Protein AF-Q2TZJ6-F1 (afdb_monomer)

Radius of gyration: 20.67 Å; Cα contacts (8 Å, |Δi|>4): 337; chains: 1; bounding box: 51×58×49 Å

pLDDT: mean 85.8, std 12.5, range [39.91, 97.38]

Foldseek 3Di:
DDDDPVVVVVVVVVLVVLVVVLVVQCVDLVSLLDLVSLVSLVVVLVVCVQVVDDPVVNLVSLVVSQLSLVSNFLQSQQDDNSVVCCLLCLVLNLLSLLQLLDDPCQDPRNLPNNPPNDDDDALLSQLSNLSNLNSPLCVVVVVHDPPSPDPRVSDDDDPDPDPSQVSLVVSLVSLVVSVVPDDCVRQPFWDFDDDPDPDLQDFAWDQDPVPGIDGGTATHDPDDSNLLSLLSSLLSNLSRPHPPPLVSVQVSLSNLLSHVVVCCVPPVPSCLSSNLSSLVSSCVSDDCPHSNVVSSVSNQVVCCVPVVDGSYD

Mean predicted aligned error: 7.34 Å

Organism: Aspergillus oryzae (strain ATCC 42149 / RIB 40) (NCBI:txid510516)

Secondary structure (DSSP, 8-state):
-PPPHHHHHHHHHHHHHHHHHHHHHHTSTTGGGSHHHHHHHHHHHHHHHHHT--HHHHHHHHHHHHHHHHHHTGGGGSSHHHHHHHHHHHHHHHHHHHHHT--GGGSHHHHHGGGSS--PPPHHHHHHHHHTTHHHHHHHTT-SPTT-----TT---------HHHHHHHHHHHHHHHHHHS-TTTSPPPEEE---S--SPPPP-EEETTTEEE-PPEEE-SSHHHHHHHHHHHHHHHHS-----HHHHHHHHHHHHHHHHHHHHH-TTTTHHHHHHHHHHHHHHS-TTSTTTHHHHHHHHHHHHHHS--S--

Solvent-accessible surface area (backbone atoms only — not comparable to full-atom values): 17900 Å² total; per-residue (Å²): 134,86,78,57,68,68,61,54,51,55,48,51,53,51,51,55,50,50,52,54,54,44,54,58,30,60,76,32,85,69,52,44,59,36,51,69,47,51,50,51,54,53,50,53,47,51,49,41,66,72,70,68,53,60,73,67,53,49,54,51,43,54,50,52,52,50,54,49,51,60,75,36,42,43,77,59,20,21,50,70,67,38,20,51,54,49,63,73,44,44,62,56,52,43,57,51,18,40,53,52,22,46,61,61,60,50,39,66,58,55,66,44,45,30,55,73,74,44,81,84,83,56,75,51,58,59,53,46,51,58,51,27,51,47,6,54,48,30,43,78,70,64,70,37,57,92,80,60,88,62,96,58,95,68,74,81,75,82,92,70,90,66,56,60,67,60,53,41,50,52,49,52,50,51,53,53,51,52,63,69,69,49,53,64,89,75,56,59,80,67,45,77,41,82,82,83,73,92,62,91,69,70,74,59,38,42,76,39,95,89,75,42,76,44,71,71,60,33,39,42,59,98,45,66,68,49,41,52,39,52,48,47,52,42,36,51,58,62,68,46,90,57,92,64,60,66,66,57,53,52,50,39,38,50,50,50,58,30,30,44,64,48,44,55,73,74,41,55,70,88,43,38,64,57,52,32,53,39,49,55,54,32,57,73,72,35,53,72,88,37,70,51,29,44,34,63,55,48,44,27,51,46,35,32,73,77,67,74,40,70,56,60,135

Structure (mmCIF, N/CA/C/O backbone):
data_AF-Q2TZJ6-F1
#
_entry.id   AF-Q2TZJ6-F1
#
loop_
_atom_site.group_PDB
_atom_site.id
_atom_site.type_symbol
_atom_site.label_atom_id
_atom_site.label_alt_id
_atom_site.label_comp_id
_atom_site.label_asym_id
_atom_site.label_entity_id
_atom_site.label_seq_id
_atom_site.pdbx_PDB_ins_code
_atom_site.Cartn_x
_atom_site.Cartn_y
_atom_site.Cartn_z
_atom_site.occupancy
_atom_site.B_iso_or_equiv
_atom_site.auth_seq_id
_atom_site.auth_comp_id
_atom_site.auth_asym_id
_atom_site.auth_atom_id
_atom_site.pdbx_PDB_model_num
ATOM 1 N N . MET A 1 1 ? -3.846 -32.524 2.387 1.00 39.91 1 MET A N 1
ATOM 2 C CA . MET A 1 1 ? -4.538 -32.873 3.647 1.00 39.91 1 MET A CA 1
ATOM 3 C C . MET A 1 1 ? -6.031 -32.801 3.377 1.00 39.91 1 MET A C 1
ATOM 5 O O . MET A 1 1 ? -6.487 -31.735 2.991 1.00 39.91 1 MET A O 1
ATOM 9 N N . SER A 1 2 ? -6.777 -33.905 3.467 1.00 45.72 2 SER A N 1
ATOM 10 C CA . SER A 1 2 ? -8.241 -33.848 3.335 1.00 45.72 2 SER A CA 1
ATOM 11 C C . SER A 1 2 ? -8.836 -33.355 4.655 1.00 45.72 2 SER A C 1
ATOM 13 O O . SER A 1 2 ? -8.644 -34.010 5.680 1.00 45.72 2 SER A O 1
ATOM 15 N N . CYS A 1 3 ? -9.517 -32.208 4.646 1.00 59.25 3 CYS A N 1
ATOM 16 C CA . CYS A 1 3 ? -10.251 -31.720 5.815 1.00 59.25 3 CYS A CA 1
ATOM 17 C C . CYS A 1 3 ? -11.374 -32.697 6.189 1.00 59.25 3 CYS A C 1
ATOM 19 O O . CYS A 1 3 ? -12.106 -33.170 5.321 1.00 59.25 3 CYS A O 1
ATOM 21 N N . ASP A 1 4 ? -11.510 -32.982 7.485 1.00 75.88 4 ASP A N 1
ATOM 22 C CA . ASP A 1 4 ? -12.622 -33.753 8.039 1.00 75.88 4 ASP A CA 1
ATOM 23 C C . ASP A 1 4 ? -13.957 -33.008 7.800 1.00 75.88 4 ASP A C 1
ATOM 25 O O . ASP A 1 4 ? -14.120 -31.886 8.293 1.00 75.88 4 ASP A O 1
ATOM 29 N N . PRO A 1 5 ? -14.936 -33.610 7.094 1.00 72.69 5 PRO A N 1
ATOM 30 C CA . PRO A 1 5 ? -16.211 -32.968 6.764 1.00 72.69 5 PRO A CA 1
ATOM 31 C C . PRO A 1 5 ? -16.990 -32.459 7.983 1.00 72.69 5 PRO A C 1
ATOM 33 O O . PRO A 1 5 ? -17.692 -31.448 7.895 1.00 72.69 5 PRO A O 1
ATOM 36 N N . LYS A 1 6 ? -16.868 -33.131 9.137 1.00 71.69 6 LYS A N 1
ATOM 37 C CA . LYS A 1 6 ? -17.541 -32.709 10.377 1.00 71.69 6 LYS A CA 1
ATOM 38 C C . LYS A 1 6 ? -16.932 -31.423 10.928 1.00 71.69 6 LYS A C 1
ATOM 40 O O . LYS A 1 6 ? -17.663 -30.527 11.351 1.00 71.69 6 LYS A O 1
ATOM 45 N N . SER A 1 7 ? -15.609 -31.315 10.865 1.00 75.12 7 SER A N 1
ATOM 46 C CA . SER A 1 7 ? -14.866 -30.119 11.258 1.00 75.12 7 SER A CA 1
ATOM 47 C C . SER A 1 7 ? -15.178 -28.926 10.344 1.00 75.12 7 SER A C 1
ATOM 49 O O . SER A 1 7 ? -15.408 -27.824 10.842 1.00 75.12 7 SER A O 1
ATOM 51 N N . THR A 1 8 ? -15.304 -29.144 9.029 1.00 80.69 8 THR A N 1
ATOM 52 C CA . THR A 1 8 ? -15.721 -28.096 8.077 1.00 80.69 8 THR A CA 1
ATOM 53 C C . THR A 1 8 ? -17.138 -27.594 8.360 1.00 80.69 8 THR A C 1
ATOM 55 O O . THR A 1 8 ? -17.367 -26.387 8.416 1.00 80.69 8 THR A O 1
ATOM 58 N N . HIS A 1 9 ? -18.090 -28.500 8.606 1.00 81.25 9 HIS A N 1
ATOM 59 C CA . HIS A 1 9 ? -19.467 -28.118 8.928 1.00 81.25 9 HIS A CA 1
ATOM 60 C C . HIS A 1 9 ? -19.557 -27.318 10.237 1.00 81.25 9 HIS A C 1
ATOM 62 O O . HIS A 1 9 ? -20.192 -26.264 10.282 1.00 81.25 9 HIS A O 1
ATOM 68 N N . ALA A 1 10 ? -18.879 -27.774 11.294 1.00 84.62 10 ALA A N 1
ATOM 69 C CA . ALA A 1 10 ? -18.836 -27.059 12.567 1.00 84.62 10 ALA A CA 1
ATOM 70 C C . ALA A 1 10 ? -18.196 -25.663 12.431 1.00 84.62 10 ALA A C 1
ATOM 72 O O . ALA A 1 10 ? -18.676 -24.705 13.043 1.00 84.62 10 ALA A O 1
ATOM 73 N N . GLY A 1 11 ? -17.151 -25.535 11.603 1.00 84.94 11 GLY A N 1
ATOM 74 C CA . GLY A 1 11 ? -16.530 -24.255 11.260 1.00 84.94 11 GLY A CA 1
ATOM 75 C C . GLY A 1 11 ? -17.509 -23.293 10.586 1.00 84.94 11 GLY A C 1
ATOM 76 O O . GLY A 1 11 ? -17.678 -22.168 11.054 1.00 84.94 11 GLY A O 1
ATOM 77 N N . LEU A 1 12 ? -18.233 -23.759 9.564 1.00 84.62 12 LEU A N 1
ATOM 78 C CA . LEU A 1 12 ? -19.210 -22.950 8.828 1.00 84.62 12 LEU A CA 1
ATOM 79 C C . LEU A 1 12 ? -20.362 -22.457 9.718 1.00 84.62 12 LEU A C 1
ATOM 81 O O . LEU A 1 12 ? -20.789 -21.304 9.610 1.00 84.62 12 LEU A O 1
ATOM 85 N N . VAL A 1 13 ? -20.849 -23.307 10.629 1.00 89.12 13 VAL A N 1
ATOM 86 C CA . VAL A 1 13 ? -21.892 -22.933 11.599 1.00 89.12 13 VAL A CA 1
ATOM 87 C C . VAL A 1 13 ? -21.401 -21.810 12.516 1.00 89.12 13 VAL A C 1
ATOM 89 O O . VAL A 1 13 ? -22.114 -20.825 12.720 1.00 89.12 13 VAL A O 1
ATOM 92 N N . ARG A 1 14 ? -20.174 -21.920 13.042 1.00 89.44 14 ARG A N 1
ATOM 93 C CA . ARG A 1 14 ? -19.579 -20.885 13.904 1.00 89.44 14 ARG A CA 1
ATOM 94 C C . ARG A 1 14 ? -19.331 -19.585 13.149 1.00 89.44 14 ARG A C 1
ATOM 96 O O . ARG A 1 14 ? -19.679 -18.530 13.667 1.00 89.44 14 ARG A O 1
ATOM 103 N N . TYR A 1 15 ? -18.798 -19.665 11.932 1.00 87.75 15 TYR A N 1
ATOM 104 C CA . TYR A 1 15 ? -18.576 -18.506 11.068 1.00 87.75 15 TYR A CA 1
ATOM 105 C C . TYR A 1 15 ? -19.889 -17.765 10.775 1.00 87.75 15 TYR A C 1
ATOM 107 O O . TYR A 1 15 ? -19.993 -16.565 11.013 1.00 87.75 15 TYR A O 1
ATOM 115 N N . THR A 1 16 ? -20.940 -18.492 10.386 1.00 88.50 16 THR A N 1
ATOM 116 C CA . THR A 1 16 ? -22.267 -17.909 10.120 1.00 88.50 16 THR A CA 1
ATOM 117 C C . THR A 1 16 ? -22.880 -17.271 11.372 1.00 88.50 16 THR A C 1
ATOM 119 O O . THR A 1 16 ? -23.508 -16.214 11.297 1.00 88.50 16 THR A O 1
ATOM 122 N N . CYS A 1 17 ? -22.702 -17.893 12.541 1.00 92.69 17 CYS A N 1
ATOM 123 C CA . CYS A 1 17 ? -23.133 -17.319 13.815 1.00 92.69 17 CYS A CA 1
ATOM 124 C C . CYS A 1 17 ? -22.384 -16.011 14.120 1.00 92.69 17 CYS A C 1
ATOM 126 O O . CYS A 1 17 ? -23.011 -14.998 14.433 1.00 92.69 17 CYS A O 1
ATOM 128 N N . ALA A 1 18 ? -21.059 -16.013 13.959 1.00 92.19 18 ALA A N 1
ATOM 129 C CA . ALA A 1 18 ? -20.217 -14.846 14.184 1.00 92.19 18 ALA A CA 1
ATOM 130 C C . ALA A 1 18 ? -20.578 -13.687 13.239 1.00 92.19 18 ALA A C 1
ATOM 132 O O . ALA A 1 18 ? -20.688 -12.554 13.701 1.00 92.19 18 ALA A O 1
ATOM 133 N N . LEU A 1 19 ? -20.862 -13.964 11.961 1.00 90.06 19 LEU A N 1
ATOM 134 C CA . LEU A 1 19 ? -21.343 -12.962 11.002 1.00 90.06 19 LEU A CA 1
ATOM 135 C C . LEU A 1 19 ? -22.649 -12.297 11.457 1.00 90.06 19 LEU A C 1
ATOM 137 O O . LEU A 1 19 ? -22.771 -11.076 11.402 1.00 90.06 19 LEU A O 1
ATOM 141 N N . ARG A 1 20 ? -23.622 -13.078 11.945 1.00 92.00 20 ARG A N 1
ATOM 142 C CA . ARG A 1 20 ? -24.899 -12.532 12.444 1.00 92.00 20 ARG A CA 1
ATOM 143 C C . ARG A 1 20 ? -24.702 -11.653 13.677 1.00 92.00 20 ARG A C 1
ATOM 145 O O . ARG A 1 20 ? -25.305 -10.586 13.765 1.00 92.00 20 ARG A O 1
ATOM 152 N N . LEU A 1 21 ? -23.858 -12.089 14.613 1.00 94.19 21 LEU A N 1
ATOM 153 C CA . LEU A 1 21 ? -23.535 -11.320 15.816 1.00 94.19 21 LEU A CA 1
ATOM 154 C C . LEU A 1 21 ? -22.807 -10.017 15.472 1.00 94.19 21 LEU A C 1
ATOM 156 O O . LEU A 1 21 ? -23.165 -8.968 16.002 1.00 94.19 21 LEU A O 1
ATOM 160 N N . ALA A 1 22 ? -21.836 -10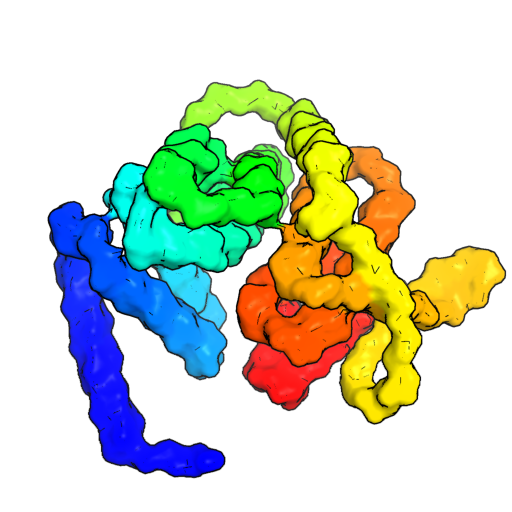.071 14.557 1.00 92.06 22 ALA A N 1
ATOM 161 C CA . ALA A 1 22 ? -21.117 -8.894 14.086 1.00 92.06 22 ALA A CA 1
ATOM 162 C C . ALA A 1 22 ? -22.051 -7.918 13.357 1.00 92.06 22 ALA A C 1
ATOM 164 O O . ALA A 1 22 ? -22.022 -6.726 13.647 1.00 92.06 22 ALA A O 1
ATOM 165 N N . GLY A 1 23 ? -22.940 -8.418 12.491 1.00 91.12 23 GLY A N 1
ATOM 166 C CA . GLY A 1 23 ? -23.943 -7.596 11.809 1.00 91.12 23 GLY A CA 1
ATOM 167 C C . GLY A 1 23 ? -24.851 -6.851 12.790 1.00 91.12 23 GLY A C 1
ATOM 168 O O . GLY A 1 23 ? -25.023 -5.641 12.673 1.00 91.12 23 GLY A O 1
ATOM 169 N N . ALA A 1 24 ? -25.357 -7.540 13.818 1.00 93.88 24 ALA A N 1
ATOM 170 C CA . ALA A 1 24 ? -26.145 -6.900 14.870 1.00 93.88 24 ALA A CA 1
ATOM 171 C C . ALA A 1 24 ? -25.330 -5.874 15.681 1.00 93.88 24 ALA A C 1
ATOM 173 O O . ALA A 1 24 ? -25.860 -4.833 16.061 1.00 93.88 24 ALA A O 1
ATOM 174 N N . ALA A 1 25 ? -24.049 -6.151 15.946 1.00 94.50 25 ALA A N 1
ATOM 175 C CA . ALA A 1 25 ? -23.176 -5.257 16.701 1.00 94.50 25 ALA A CA 1
ATOM 176 C C . ALA A 1 25 ? -22.784 -3.990 15.923 1.00 94.50 25 ALA A C 1
ATOM 178 O O . ALA A 1 25 ? -22.665 -2.934 16.532 1.00 94.50 25 ALA A O 1
ATOM 179 N N . ILE A 1 26 ? -22.618 -4.069 14.598 1.00 92.81 26 ILE A N 1
ATOM 180 C CA . ILE A 1 26 ? -22.310 -2.907 13.745 1.00 92.81 26 ILE A CA 1
ATOM 181 C C . ILE A 1 26 ? -23.473 -1.905 13.723 1.00 92.81 26 ILE A C 1
ATOM 183 O O . ILE A 1 26 ? -23.247 -0.694 13.712 1.00 92.81 26 ILE A O 1
ATOM 187 N N . CYS A 1 27 ? -24.715 -2.397 13.732 1.00 91.44 27 CYS A N 1
ATOM 188 C CA . CYS A 1 27 ? -25.910 -1.551 13.748 1.00 91.44 27 CYS A CA 1
ATOM 189 C C . CYS A 1 27 ? -26.134 -0.828 15.088 1.00 91.44 27 CYS A C 1
ATOM 191 O O . CYS A 1 27 ? -26.929 0.109 15.146 1.00 91.44 27 CYS A O 1
ATOM 193 N N . ASP A 1 28 ? -25.448 -1.240 16.154 1.00 95.25 28 ASP A N 1
ATOM 194 C CA . ASP A 1 28 ? -25.542 -0.648 17.485 1.00 95.25 28 ASP A CA 1
ATOM 195 C C . ASP A 1 28 ? -24.399 0.359 17.709 1.00 95.25 28 ASP A C 1
ATOM 197 O O . ASP A 1 28 ? -23.219 0.057 17.506 1.00 95.25 28 ASP A O 1
ATOM 201 N N . ALA A 1 29 ? -24.757 1.586 18.100 1.00 92.56 29 ALA A N 1
ATOM 202 C CA . ALA A 1 29 ? -23.827 2.711 18.155 1.00 92.56 29 ALA A CA 1
ATOM 203 C C . ALA A 1 29 ? -22.712 2.548 19.197 1.00 92.56 29 ALA A C 1
ATOM 205 O O . ALA A 1 29 ? -21.619 3.067 18.979 1.00 92.56 29 ALA A O 1
ATOM 206 N N . GLU A 1 30 ? -22.965 1.827 20.289 1.00 93.94 30 GLU A N 1
ATOM 207 C CA . GLU A 1 30 ? -21.970 1.576 21.333 1.00 93.94 30 GLU A CA 1
ATOM 208 C C . GLU A 1 30 ? -21.164 0.316 21.020 1.00 93.94 30 GLU A C 1
ATOM 210 O O . GLU A 1 30 ? -19.936 0.303 21.123 1.00 93.94 30 GLU A O 1
ATOM 215 N N . ARG A 1 31 ? -21.834 -0.757 20.583 1.00 95.12 31 ARG A N 1
ATOM 216 C CA . ARG A 1 31 ? -21.170 -2.041 20.326 1.00 95.12 31 ARG A CA 1
ATOM 217 C C . ARG A 1 31 ? -20.171 -1.958 19.181 1.00 95.12 31 ARG A C 1
ATOM 219 O O . ARG A 1 31 ? -19.111 -2.567 19.294 1.00 95.12 31 ARG A O 1
ATOM 226 N N . ARG A 1 32 ? -20.444 -1.179 18.129 1.00 94.00 32 ARG A N 1
ATOM 227 C CA . ARG A 1 32 ? -19.508 -0.989 17.003 1.00 94.00 32 ARG A CA 1
ATOM 228 C C . ARG A 1 32 ? -18.163 -0.369 17.413 1.00 94.00 32 ARG A C 1
ATOM 230 O O . ARG A 1 32 ? -17.166 -0.546 16.711 1.00 94.00 32 ARG A O 1
ATOM 237 N N . LEU A 1 33 ? -18.120 0.335 18.549 1.00 94.75 33 LEU A N 1
ATOM 238 C CA . LEU A 1 33 ? -16.905 0.955 19.089 1.00 94.75 33 LEU A CA 1
ATOM 239 C C . LEU A 1 33 ? -15.994 -0.044 19.809 1.00 94.75 33 LEU A C 1
ATOM 241 O O . LEU A 1 33 ? -14.838 0.260 20.086 1.00 94.75 33 LEU A O 1
ATOM 245 N N . ARG A 1 34 ? -16.464 -1.264 20.084 1.00 94.75 34 ARG A N 1
ATOM 246 C CA . ARG A 1 34 ? -15.680 -2.267 20.808 1.00 94.75 34 ARG A CA 1
ATOM 247 C C . ARG A 1 34 ? -14.647 -2.950 19.916 1.00 94.75 34 ARG A C 1
ATOM 249 O O . ARG A 1 34 ? -14.920 -3.256 18.756 1.00 94.75 34 ARG A O 1
ATOM 256 N N . ASP A 1 35 ? -13.458 -3.207 20.450 1.00 94.31 35 ASP A N 1
ATOM 257 C CA . ASP A 1 35 ? -12.356 -3.828 19.700 1.00 94.31 35 ASP A CA 1
ATOM 258 C C . ASP A 1 35 ? -12.674 -5.243 19.211 1.00 94.31 35 ASP A C 1
ATOM 260 O O . ASP A 1 35 ? -12.235 -5.621 18.131 1.00 94.31 35 ASP A O 1
ATOM 264 N N . ASP A 1 36 ? -13.470 -6.015 19.951 1.00 93.62 36 ASP A N 1
ATOM 265 C CA . ASP A 1 36 ? -13.845 -7.380 19.566 1.00 93.62 36 ASP A CA 1
ATOM 266 C C . ASP A 1 36 ? -14.661 -7.427 18.267 1.00 93.62 36 ASP A C 1
ATOM 268 O O . ASP A 1 36 ? -14.450 -8.316 17.441 1.00 93.62 36 ASP A O 1
ATOM 272 N N . VAL A 1 37 ? -15.535 -6.442 18.042 1.00 93.81 37 VAL A N 1
ATOM 273 C CA . VAL A 1 37 ? -16.263 -6.293 16.774 1.00 93.81 37 VAL A CA 1
ATOM 274 C C . VAL A 1 37 ? -15.294 -5.974 15.640 1.00 93.81 37 VAL A C 1
ATOM 276 O O . VAL A 1 37 ? -15.364 -6.595 14.581 1.00 93.81 37 VAL A O 1
ATOM 279 N N . PHE A 1 38 ? -14.360 -5.047 15.862 1.00 93.75 38 PHE A N 1
ATOM 280 C CA . PHE A 1 38 ? -13.391 -4.661 14.838 1.00 93.75 38 PHE A CA 1
ATOM 281 C C . PHE A 1 38 ? -12.452 -5.817 14.472 1.00 93.75 38 PHE A C 1
ATOM 283 O O . PHE A 1 38 ? -12.273 -6.109 13.293 1.00 93.75 38 PHE A O 1
ATOM 290 N N . VAL A 1 39 ? -11.960 -6.552 15.474 1.00 93.38 39 VAL A N 1
ATOM 291 C CA . VAL A 1 39 ? -11.183 -7.785 15.295 1.00 93.38 39 VAL A CA 1
ATOM 292 C C . VAL A 1 39 ? -11.970 -8.812 14.482 1.00 93.38 39 VAL A C 1
ATOM 294 O O . VAL A 1 39 ? -11.431 -9.365 13.525 1.00 93.38 39 VAL A O 1
ATOM 297 N N . ALA A 1 40 ? -13.239 -9.065 14.819 1.00 93.12 40 ALA A N 1
ATOM 298 C CA . ALA A 1 40 ? -14.060 -10.039 14.100 1.00 93.12 40 ALA A CA 1
ATOM 299 C C . ALA A 1 40 ? -14.216 -9.672 12.616 1.00 93.12 40 ALA A C 1
ATOM 301 O O . ALA A 1 40 ? -14.012 -10.523 11.751 1.00 93.12 40 ALA A O 1
ATOM 302 N N . ILE A 1 41 ? -14.503 -8.400 12.317 1.00 91.50 41 ILE A N 1
ATOM 303 C CA . ILE A 1 41 ? -14.591 -7.911 10.937 1.00 91.50 41 ILE A CA 1
ATOM 304 C C . ILE A 1 41 ? -13.248 -8.057 10.224 1.00 91.50 41 ILE A C 1
ATOM 306 O O . ILE A 1 41 ? -13.212 -8.591 9.120 1.00 91.50 41 ILE A O 1
ATOM 310 N N . THR A 1 42 ? -12.130 -7.683 10.839 1.00 89.81 42 THR A N 1
ATOM 311 C CA . THR A 1 42 ? -10.806 -7.888 10.237 1.00 89.81 42 THR A CA 1
ATOM 312 C C . THR A 1 42 ? -10.532 -9.362 9.925 1.00 89.81 42 THR A C 1
ATOM 314 O O . THR A 1 42 ? -10.079 -9.679 8.824 1.00 89.81 42 THR A O 1
ATOM 317 N N . LEU A 1 43 ? -10.861 -10.277 10.841 1.00 89.00 43 LEU A N 1
ATOM 318 C CA . LEU A 1 43 ? -10.680 -11.717 10.643 1.00 89.00 43 LEU A CA 1
ATOM 319 C C . LEU A 1 43 ? -11.537 -12.265 9.499 1.00 89.00 43 LEU A C 1
ATOM 321 O O . LEU A 1 43 ? -11.053 -13.089 8.727 1.00 89.00 43 LEU A O 1
ATOM 325 N N . PHE A 1 44 ? -12.779 -11.803 9.344 1.00 88.69 44 PHE A N 1
ATOM 326 C CA . PHE A 1 44 ? -13.612 -12.200 8.206 1.00 88.69 44 PHE A CA 1
ATOM 327 C C . PHE A 1 44 ? -12.989 -11.781 6.871 1.00 88.69 44 PHE A C 1
ATOM 329 O O . PHE A 1 44 ? -12.956 -12.585 5.946 1.00 88.69 44 PHE A O 1
ATOM 336 N N . GLY A 1 45 ? -12.393 -10.588 6.801 1.00 83.50 45 GLY A N 1
ATOM 337 C CA . GLY A 1 45 ? -11.695 -10.128 5.598 1.00 83.50 45 GLY A CA 1
ATOM 338 C C . GLY A 1 45 ? -10.444 -10.948 5.292 1.00 83.50 45 GLY A C 1
ATOM 339 O O . GLY A 1 45 ? -10.139 -11.217 4.131 1.00 83.50 45 GLY A O 1
ATOM 340 N N . MET A 1 46 ? -9.736 -11.403 6.330 1.00 82.19 46 MET A N 1
ATOM 341 C CA . MET A 1 46 ? -8.632 -12.350 6.164 1.00 82.19 46 MET A CA 1
ATOM 342 C C . MET A 1 46 ? -9.134 -13.695 5.625 1.00 82.19 46 MET A C 1
ATOM 344 O O . MET A 1 46 ? -8.530 -14.225 4.699 1.00 82.19 46 MET A O 1
ATOM 348 N N . ILE A 1 47 ? -10.245 -14.231 6.144 1.00 81.62 47 ILE A N 1
ATOM 349 C CA . ILE A 1 47 ? -10.848 -15.475 5.632 1.00 81.62 47 ILE A CA 1
ATOM 350 C C . ILE A 1 47 ? -11.193 -15.328 4.146 1.00 81.62 47 ILE A C 1
ATOM 352 O O . ILE A 1 47 ? -10.789 -16.170 3.351 1.00 81.62 47 ILE A O 1
ATOM 356 N N . GLU A 1 48 ? -11.851 -14.238 3.748 1.00 79.75 48 GLU A N 1
ATOM 357 C CA . GLU A 1 48 ? -12.196 -13.984 2.343 1.00 79.75 48 GLU A CA 1
ATOM 358 C C . GLU A 1 48 ? -10.966 -13.885 1.431 1.00 79.75 48 GLU A C 1
ATOM 360 O O . GLU A 1 48 ? -10.993 -14.362 0.294 1.00 79.75 48 GLU A O 1
ATOM 365 N N . MET A 1 49 ? -9.869 -13.309 1.935 1.00 74.00 49 MET A N 1
ATOM 366 C CA . MET A 1 49 ? -8.595 -13.250 1.220 1.00 74.00 49 MET A CA 1
ATOM 367 C C . MET A 1 49 ? -8.013 -14.648 0.956 1.00 74.00 49 MET A C 1
ATOM 369 O O . MET A 1 49 ? -7.448 -14.869 -0.115 1.00 74.00 49 MET A O 1
ATOM 373 N N . TYR A 1 50 ? -8.153 -15.585 1.901 1.00 70.75 50 TYR A N 1
ATOM 374 C CA . TYR A 1 50 ? -7.597 -16.940 1.796 1.00 70.75 50 TYR A CA 1
ATOM 375 C C . TYR A 1 50 ? -8.520 -17.947 1.105 1.00 70.75 50 TYR A C 1
ATOM 377 O O . TYR A 1 50 ? -8.028 -18.842 0.421 1.00 70.75 50 TYR A O 1
ATOM 385 N N . GLU A 1 51 ? -9.840 -17.826 1.254 1.00 71.88 51 GLU A N 1
ATOM 386 C CA . GLU A 1 51 ? -10.797 -18.759 0.642 1.00 71.88 51 GLU A CA 1
ATOM 387 C C . GLU A 1 51 ? -10.983 -18.524 -0.866 1.00 71.88 51 GLU A C 1
ATOM 389 O O . GLU A 1 51 ? -11.657 -19.310 -1.531 1.00 71.88 51 GLU A O 1
ATOM 394 N N . GLY A 1 52 ? -10.356 -17.484 -1.433 1.00 57.22 52 GLY A N 1
ATOM 395 C CA . GLY A 1 52 ? -10.400 -17.216 -2.873 1.00 57.22 52 GLY A CA 1
ATOM 396 C C . GLY A 1 52 ? -11.820 -16.946 -3.372 1.00 57.22 52 GLY A C 1
ATOM 397 O O . GLY A 1 52 ? -12.157 -17.312 -4.498 1.00 57.22 52 GLY A O 1
ATOM 398 N N . GLY A 1 53 ? -12.657 -16.348 -2.514 1.00 59.53 53 GLY A N 1
ATOM 399 C CA . GLY A 1 53 ? -14.038 -15.997 -2.829 1.00 59.53 53 GLY A CA 1
ATOM 400 C C . GLY A 1 53 ? -14.151 -15.010 -3.997 1.00 59.53 53 GLY A C 1
ATOM 401 O O . GLY A 1 53 ? -13.161 -14.580 -4.590 1.00 59.53 53 GLY A O 1
ATOM 402 N N . SER A 1 54 ? -15.386 -14.628 -4.340 1.00 63.78 54 SER A N 1
ATOM 403 C CA . SER A 1 54 ? -15.625 -13.611 -5.375 1.00 63.78 54 SER A CA 1
ATOM 404 C C . SER A 1 54 ? -14.787 -12.356 -5.101 1.00 63.78 54 SER A C 1
ATOM 406 O O . SER A 1 54 ? -14.802 -11.851 -3.978 1.00 63.78 54 SER A O 1
ATOM 408 N N . LYS A 1 55 ? -14.093 -11.826 -6.123 1.00 64.81 55 LYS A N 1
ATOM 409 C CA . LYS A 1 55 ? -13.328 -10.565 -6.028 1.00 64.81 55 LYS A CA 1
ATOM 410 C C . LYS A 1 55 ? -14.182 -9.435 -5.429 1.00 64.81 55 LYS A C 1
ATOM 412 O O . LYS A 1 55 ? -13.680 -8.631 -4.648 1.00 64.81 55 LYS A O 1
ATOM 417 N N . ASP A 1 56 ? -15.481 -9.440 -5.721 1.00 69.56 56 ASP A N 1
ATOM 418 C CA . ASP A 1 56 ? -16.439 -8.464 -5.202 1.00 69.56 56 ASP A CA 1
ATOM 419 C C . ASP A 1 56 ? -16.653 -8.567 -3.688 1.00 69.56 56 ASP A C 1
ATOM 421 O O . ASP A 1 56 ? -16.946 -7.556 -3.053 1.00 69.56 56 ASP A O 1
ATOM 425 N N . ALA A 1 57 ? -16.539 -9.764 -3.103 1.00 74.56 57 ALA A N 1
ATOM 426 C CA . ALA A 1 57 ? -16.717 -9.968 -1.667 1.00 74.56 57 ALA A CA 1
ATOM 427 C C . ALA A 1 57 ? -15.588 -9.285 -0.888 1.00 74.56 57 ALA A C 1
ATOM 429 O O . ALA A 1 57 ? -15.864 -8.402 -0.080 1.00 74.56 57 ALA A O 1
ATOM 430 N N . LEU A 1 58 ? -14.332 -9.567 -1.256 1.00 75.50 58 LEU A N 1
ATOM 431 C CA . LEU A 1 58 ? -13.162 -8.970 -0.612 1.00 75.50 58 LEU A CA 1
ATOM 432 C C . LEU A 1 58 ? -13.162 -7.438 -0.717 1.00 75.50 58 LEU A C 1
ATOM 434 O O . LEU A 1 58 ? -12.860 -6.751 0.257 1.00 75.50 58 LEU A O 1
ATOM 438 N N . VAL A 1 59 ? -13.519 -6.888 -1.883 1.00 76.38 59 VAL A N 1
ATOM 439 C CA . VAL A 1 59 ? -13.615 -5.429 -2.074 1.00 76.38 59 VAL A CA 1
ATOM 440 C C . VAL A 1 59 ? -14.698 -4.829 -1.173 1.00 76.38 59 VAL A C 1
ATOM 442 O O . VAL A 1 59 ? -14.444 -3.841 -0.481 1.00 76.38 59 VAL A O 1
ATOM 445 N N . LYS A 1 60 ? -15.892 -5.436 -1.129 1.00 80.56 60 LYS A N 1
ATOM 446 C CA . LYS A 1 60 ? -16.989 -4.985 -0.255 1.00 80.56 60 LYS A CA 1
ATOM 447 C C . LYS A 1 60 ? -16.615 -5.080 1.220 1.00 80.56 60 LYS A C 1
ATOM 449 O O . LYS A 1 60 ? -16.952 -4.182 1.985 1.00 80.56 60 LYS A O 1
ATOM 454 N N . HIS A 1 61 ? -15.894 -6.123 1.615 1.00 84.75 61 HIS A N 1
ATOM 455 C CA . HIS A 1 61 ? -15.458 -6.3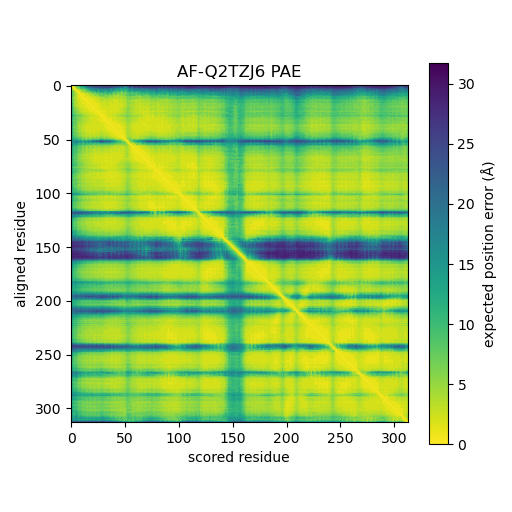11 2.992 1.00 84.75 61 HIS A CA 1
ATOM 456 C C . HIS A 1 61 ? -14.390 -5.300 3.403 1.00 84.75 61 HIS A C 1
ATOM 458 O O . HIS A 1 61 ? -14.482 -4.707 4.477 1.00 84.75 61 HIS A O 1
ATOM 464 N N . GLN A 1 62 ? -13.411 -5.031 2.534 1.00 81.50 62 GLN A N 1
ATOM 465 C CA . GLN A 1 62 ? -12.435 -3.961 2.755 1.00 81.50 62 GLN A CA 1
ATOM 466 C C . GLN A 1 62 ? -13.117 -2.596 2.901 1.00 81.50 62 GLN A C 1
ATOM 468 O O . GLN A 1 62 ? -12.753 -1.831 3.796 1.00 81.50 62 GLN A O 1
ATOM 473 N N . GLN A 1 63 ? -14.131 -2.312 2.076 1.00 83.62 63 GLN A N 1
ATOM 474 C CA . GLN A 1 63 ? -14.919 -1.085 2.186 1.00 83.62 63 GLN A CA 1
ATOM 475 C C . GLN A 1 63 ? -15.718 -1.032 3.497 1.00 83.62 63 GLN A C 1
ATOM 477 O O . GLN A 1 63 ? -15.658 -0.028 4.198 1.00 83.62 63 GLN A O 1
ATOM 482 N N . GLY A 1 64 ? -16.394 -2.117 3.884 1.00 86.75 64 GLY A N 1
ATOM 483 C CA . GLY A 1 64 ? -17.122 -2.184 5.154 1.00 86.75 64 GLY A CA 1
ATOM 484 C C . GLY A 1 64 ? -16.209 -2.033 6.376 1.00 86.75 64 GLY A C 1
ATOM 485 O O . GLY A 1 64 ? -16.572 -1.366 7.343 1.00 86.75 64 GLY A O 1
ATOM 486 N N . GLY A 1 65 ? -14.994 -2.589 6.323 1.00 89.06 65 GLY A N 1
ATOM 487 C CA . GLY A 1 65 ? -13.966 -2.388 7.346 1.00 89.06 65 GLY A CA 1
ATOM 488 C C . GLY A 1 65 ? -13.511 -0.928 7.454 1.00 89.06 65 GLY A C 1
ATOM 489 O O . GLY A 1 65 ? -13.340 -0.427 8.564 1.00 89.06 65 GLY A O 1
ATOM 490 N N . LEU A 1 66 ? -13.372 -0.231 6.322 1.00 89.12 66 LEU A N 1
ATOM 491 C CA . LEU A 1 66 ? -13.081 1.206 6.270 1.00 89.12 66 LEU A CA 1
ATOM 492 C C . LEU A 1 66 ? -14.225 2.064 6.817 1.00 89.12 66 LEU A C 1
ATOM 494 O O . LEU A 1 66 ? -13.977 2.996 7.582 1.00 89.12 66 LEU A O 1
ATOM 498 N N . ASP A 1 67 ? -15.468 1.747 6.458 1.00 89.62 67 ASP A N 1
ATOM 499 C CA . ASP A 1 67 ? -16.643 2.457 6.965 1.00 89.62 67 ASP A CA 1
ATOM 500 C C . ASP A 1 67 ? -16.766 2.267 8.489 1.00 89.62 67 ASP A C 1
ATOM 502 O O . ASP A 1 67 ? -17.005 3.228 9.223 1.00 89.62 67 ASP A O 1
ATOM 506 N N . LEU A 1 68 ? -16.515 1.051 8.993 1.00 92.75 68 LEU A N 1
ATOM 507 C CA . LEU A 1 68 ? -16.468 0.783 10.431 1.00 92.75 68 LEU A CA 1
ATOM 508 C C . LEU A 1 68 ? -15.326 1.544 11.118 1.00 92.75 68 LEU A C 1
ATOM 510 O O . LEU A 1 68 ? -15.554 2.136 12.170 1.00 92.75 68 LEU A O 1
ATOM 514 N N . LEU A 1 69 ? -14.124 1.567 10.534 1.00 94.44 69 LEU A N 1
ATOM 515 C CA . LEU A 1 69 ? -12.997 2.347 11.053 1.00 94.44 69 LEU A CA 1
ATOM 516 C C . LEU A 1 69 ? -13.380 3.825 11.207 1.00 94.44 69 LEU A C 1
ATOM 518 O O . LEU A 1 69 ? -13.189 4.408 12.269 1.00 94.44 69 LEU A O 1
ATOM 522 N N . CYS A 1 70 ? -13.989 4.412 10.180 1.00 92.50 70 CYS A N 1
ATOM 523 C CA . CYS A 1 70 ? -14.451 5.795 10.206 1.00 92.50 70 CYS A CA 1
ATOM 524 C C . CYS A 1 70 ? -15.480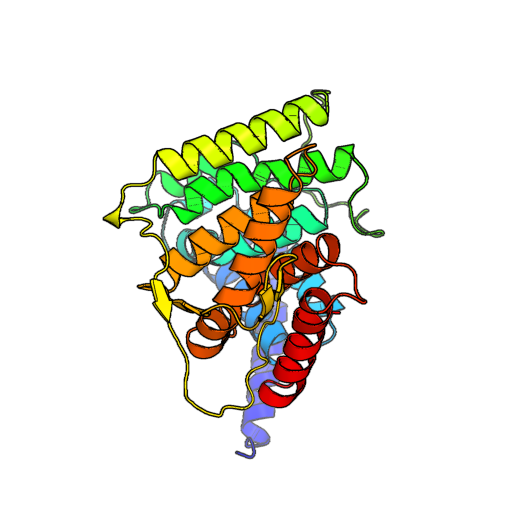 6.050 11.321 1.00 92.50 70 CYS A C 1
ATOM 526 O O . CYS A 1 70 ? -15.327 6.989 12.104 1.00 92.50 70 CYS A O 1
ATOM 528 N N . LEU A 1 71 ? -16.489 5.176 11.451 1.00 93.56 71 LEU A N 1
ATOM 529 C CA . LEU A 1 71 ? -17.523 5.262 12.494 1.00 93.56 71 LEU A CA 1
ATOM 530 C C . LEU A 1 71 ? -16.969 5.143 13.916 1.00 93.56 71 LEU A C 1
ATOM 532 O O . LEU A 1 71 ? -17.601 5.621 14.860 1.00 93.56 71 LEU A O 1
ATOM 536 N N . ARG A 1 72 ? -15.819 4.485 14.078 1.00 94.19 72 ARG A N 1
ATOM 537 C CA . ARG A 1 72 ? -15.146 4.326 15.366 1.00 94.19 72 ARG A CA 1
ATOM 538 C C . ARG A 1 72 ? -14.367 5.555 15.800 1.00 94.19 72 ARG A C 1
ATOM 540 O O . ARG A 1 72 ? -14.030 5.603 16.969 1.00 94.19 72 ARG A O 1
ATOM 547 N N . THR A 1 73 ? -14.139 6.531 14.922 1.00 93.88 73 THR A N 1
ATOM 548 C CA . THR A 1 73 ? -13.371 7.764 15.175 1.00 93.88 73 THR A CA 1
ATOM 549 C C . THR A 1 73 ? -11.894 7.530 15.542 1.00 93.88 73 THR A C 1
ATOM 551 O O . THR A 1 73 ? -11.548 6.518 16.148 1.00 93.88 73 THR A O 1
ATOM 554 N N . PRO A 1 74 ? -10.983 8.475 15.248 1.00 95.62 74 PRO A N 1
ATOM 555 C CA . PRO A 1 74 ? -9.549 8.318 15.526 1.00 95.62 74 PRO A CA 1
ATOM 556 C C . PRO A 1 74 ? -9.214 8.002 16.994 1.00 95.62 74 PRO A C 1
ATOM 558 O O . PRO A 1 74 ? -8.307 7.223 17.278 1.00 95.62 74 PRO A O 1
ATOM 561 N N . SER A 1 75 ? -9.973 8.577 17.932 1.00 95.44 75 SER A N 1
ATOM 562 C CA . SER A 1 75 ? -9.772 8.431 19.381 1.00 95.44 75 SER A CA 1
ATOM 563 C C . SER A 1 75 ? -9.936 6.999 19.904 1.00 95.44 75 SER A C 1
ATOM 565 O O . SER A 1 75 ? -9.316 6.646 20.904 1.00 95.44 75 SER A O 1
ATOM 567 N N . ASN A 1 76 ? -10.708 6.139 19.228 1.00 94.69 76 ASN A N 1
ATOM 568 C CA . ASN A 1 76 ? -10.823 4.721 19.602 1.00 94.69 76 ASN A CA 1
ATOM 569 C C . ASN A 1 76 ? -9.662 3.863 19.068 1.00 94.69 76 ASN A C 1
ATOM 571 O O . ASN A 1 76 ? -9.669 2.643 19.228 1.00 94.69 76 ASN A O 1
ATOM 575 N N . HIS A 1 77 ? -8.659 4.481 18.437 1.00 95.38 77 HIS A N 1
ATOM 576 C CA . HIS A 1 77 ? -7.495 3.805 17.862 1.00 95.38 77 HIS A CA 1
ATOM 577 C C . HIS A 1 77 ? -6.168 4.316 18.443 1.00 95.38 77 HIS A C 1
ATOM 579 O O . HIS A 1 77 ? -5.120 4.142 17.827 1.00 95.38 77 HIS A O 1
ATOM 585 N N . CYS A 1 78 ? -6.187 4.916 19.639 1.00 94.75 78 CYS A N 1
ATOM 586 C CA . CYS A 1 78 ? -4.977 5.400 20.314 1.00 94.75 78 CYS A CA 1
ATOM 587 C C . CYS A 1 78 ? -4.163 4.289 21.002 1.00 94.75 78 CYS A C 1
ATOM 589 O O . CYS A 1 78 ? -2.980 4.474 21.267 1.00 94.75 78 CYS A O 1
ATOM 591 N N . LYS A 1 79 ? -4.784 3.143 21.323 1.00 92.19 79 LYS A N 1
ATOM 592 C CA . LYS A 1 79 ? -4.151 2.014 22.030 1.00 92.19 79 LYS A CA 1
ATOM 593 C C . LYS A 1 79 ? -4.854 0.683 21.758 1.00 92.19 79 LYS A C 1
ATOM 595 O O . LYS A 1 79 ? -5.908 0.643 21.127 1.00 92.19 79 LYS A O 1
ATOM 600 N N . GLY A 1 80 ? -4.289 -0.400 22.292 1.00 91.94 80 GLY A N 1
ATOM 601 C CA . GLY A 1 80 ? -4.910 -1.725 22.281 1.00 91.94 80 GLY A CA 1
ATOM 602 C C . GLY A 1 80 ? -5.043 -2.330 20.882 1.00 91.94 80 GLY A C 1
ATOM 603 O O . GLY A 1 80 ? -4.318 -1.964 19.957 1.00 91.94 80 GLY A O 1
ATOM 604 N N . MET A 1 81 ? -5.984 -3.265 20.734 1.00 91.94 81 MET A N 1
ATOM 605 C CA . MET A 1 81 ? -6.188 -4.003 19.483 1.00 91.94 81 MET A CA 1
ATOM 606 C C . MET A 1 81 ? -6.709 -3.101 18.364 1.00 91.94 81 MET A C 1
ATOM 608 O O . MET A 1 81 ? -6.308 -3.268 17.213 1.00 91.94 81 MET A O 1
ATOM 612 N N . GLY A 1 82 ? -7.557 -2.122 18.696 1.00 93.06 82 GLY A N 1
ATOM 613 C CA . GLY A 1 82 ? -8.013 -1.109 17.749 1.00 93.06 82 GLY A CA 1
ATOM 614 C C . GLY A 1 82 ? -6.848 -0.369 17.086 1.00 93.06 82 GLY A C 1
ATOM 615 O O . GLY A 1 82 ? -6.845 -0.221 15.861 1.00 93.06 82 GLY A O 1
ATOM 616 N N . HIS A 1 83 ? -5.841 0.042 17.863 1.00 94.69 83 HIS A N 1
ATOM 617 C CA . HIS A 1 83 ? -4.631 0.672 17.327 1.00 94.69 83 HIS A CA 1
ATOM 618 C C . HIS A 1 83 ? -3.809 -0.283 16.457 1.00 94.69 83 HIS A C 1
ATOM 620 O O . HIS A 1 83 ? -3.434 0.088 15.349 1.00 94.69 83 HIS A O 1
ATOM 626 N N . SER A 1 84 ? -3.554 -1.511 16.923 1.00 93.00 84 SER A N 1
ATOM 627 C CA . SER A 1 84 ? -2.761 -2.489 16.164 1.00 93.00 84 SER A CA 1
ATOM 628 C C . SER A 1 84 ? -3.371 -2.769 14.792 1.00 93.00 84 SER A C 1
ATOM 630 O O . SER A 1 84 ? -2.685 -2.655 13.783 1.00 93.00 84 SER A O 1
ATOM 632 N N . ILE A 1 85 ? -4.683 -3.020 14.729 1.00 93.31 85 ILE A N 1
ATOM 633 C CA . ILE A 1 85 ? -5.380 -3.230 13.452 1.00 93.31 85 ILE A CA 1
ATOM 634 C C . ILE A 1 85 ? -5.306 -1.974 12.580 1.00 93.31 85 ILE A C 1
ATOM 636 O O . ILE A 1 85 ? -5.097 -2.084 11.372 1.00 93.31 85 ILE A O 1
ATOM 640 N N . TYR A 1 86 ? -5.476 -0.787 13.177 1.00 94.00 86 TYR A N 1
ATOM 641 C CA . TYR A 1 86 ? -5.343 0.466 12.443 1.00 94.00 86 TYR A CA 1
ATOM 642 C C . TYR A 1 86 ? -3.964 0.582 11.791 1.00 94.00 86 TYR A C 1
ATOM 644 O O . TYR A 1 86 ? -3.891 0.795 10.584 1.00 94.00 86 TYR A O 1
ATOM 652 N N . ALA A 1 87 ? -2.893 0.407 12.566 1.00 93.25 87 ALA A N 1
ATOM 653 C CA . ALA A 1 87 ? -1.519 0.498 12.094 1.00 93.25 87 ALA A CA 1
ATOM 654 C C . ALA A 1 87 ? -1.220 -0.550 11.008 1.00 93.25 87 ALA A C 1
ATOM 656 O O . ALA A 1 87 ? -0.777 -0.182 9.916 1.00 93.25 87 ALA A O 1
ATOM 657 N N . ASP A 1 88 ? -1.540 -1.820 11.262 1.00 89.81 88 ASP A N 1
ATOM 658 C CA . ASP A 1 88 ? -1.212 -2.944 10.378 1.00 89.81 88 ASP A CA 1
ATOM 659 C C . ASP A 1 88 ? -1.937 -2.862 9.028 1.00 89.81 88 ASP A C 1
ATOM 661 O O . ASP A 1 88 ? -1.364 -3.156 7.976 1.00 89.81 88 ASP A O 1
ATOM 665 N N . LEU A 1 89 ? -3.202 -2.426 9.024 1.00 90.75 89 LEU A N 1
ATOM 666 C CA . LEU A 1 89 ? -4.010 -2.365 7.803 1.00 90.75 89 LEU A CA 1
ATOM 667 C C . LEU A 1 89 ? -3.927 -1.019 7.077 1.00 90.75 89 LEU A C 1
ATOM 669 O O . LEU A 1 89 ? -4.350 -0.939 5.917 1.00 90.75 89 LEU A O 1
ATOM 673 N N . ARG A 1 90 ? -3.341 0.018 7.695 1.00 93.50 90 ARG A N 1
ATOM 674 C CA . ARG A 1 90 ? -3.298 1.387 7.150 1.00 93.50 90 ARG A CA 1
ATOM 675 C C . ARG A 1 90 ? -2.762 1.455 5.726 1.00 93.50 90 ARG A C 1
ATOM 677 O O . ARG A 1 90 ? -3.337 2.148 4.890 1.00 93.50 90 ARG A O 1
ATOM 684 N N . LEU A 1 91 ? -1.681 0.721 5.444 1.00 93.75 91 LEU A N 1
ATOM 685 C CA . LEU A 1 91 ? -1.106 0.640 4.101 1.00 93.75 91 LEU A CA 1
ATOM 686 C C . LEU A 1 91 ? -2.153 0.128 3.104 1.00 93.75 91 LEU A C 1
ATOM 688 O O . LEU A 1 91 ? -2.426 0.794 2.113 1.00 93.75 91 LEU A O 1
ATOM 692 N N . SER A 1 92 ? -2.788 -1.013 3.386 1.00 90.38 92 SER A N 1
ATOM 693 C CA . SER A 1 92 ? -3.769 -1.626 2.479 1.00 90.38 92 SER A CA 1
ATOM 694 C C . SER A 1 92 ? -4.952 -0.702 2.167 1.00 90.38 92 SER A C 1
ATOM 696 O O . SER A 1 92 ? -5.376 -0.599 1.015 1.00 90.38 92 SER A O 1
ATOM 698 N N . TRP A 1 93 ? -5.427 0.033 3.172 1.00 91.38 93 TRP A N 1
ATOM 699 C CA . TRP A 1 93 ? -6.508 0.996 3.027 1.00 91.38 93 TRP A CA 1
ATOM 700 C C . TRP A 1 93 ? -6.119 2.212 2.196 1.00 91.38 93 TRP A C 1
ATOM 702 O O . TRP A 1 93 ? -6.904 2.633 1.351 1.00 91.38 93 TRP A O 1
ATOM 712 N N . ILE A 1 94 ? -4.911 2.752 2.377 1.00 94.44 94 ILE A N 1
ATOM 713 C CA . ILE A 1 94 ? -4.420 3.872 1.563 1.00 94.44 94 ILE A CA 1
ATOM 714 C C . ILE A 1 94 ? -4.237 3.445 0.103 1.00 94.44 94 ILE A C 1
ATOM 716 O O . ILE A 1 94 ? -4.654 4.167 -0.797 1.00 94.44 94 ILE A O 1
ATOM 720 N N . LEU A 1 95 ? -3.697 2.252 -0.157 1.00 92.12 95 LEU A N 1
ATOM 721 C CA . LEU A 1 95 ? -3.562 1.729 -1.524 1.00 92.12 95 LEU A CA 1
ATOM 722 C C . LEU A 1 95 ? -4.924 1.567 -2.221 1.00 92.12 95 LEU A C 1
ATOM 724 O O . LEU A 1 95 ? -5.086 1.941 -3.386 1.00 92.12 95 LEU A O 1
ATOM 728 N N . SER A 1 96 ? -5.916 1.042 -1.495 1.00 87.19 96 SER A N 1
ATOM 729 C CA . SER A 1 96 ? -7.296 0.942 -1.984 1.00 87.19 96 SER A CA 1
ATOM 730 C C . SER A 1 96 ? -7.900 2.328 -2.234 1.00 87.19 96 SER A C 1
ATOM 732 O O . SER A 1 96 ? -8.456 2.590 -3.300 1.00 87.19 96 SER A O 1
ATOM 734 N N . ALA A 1 97 ? -7.709 3.261 -1.300 1.00 89.62 97 ALA A N 1
ATOM 735 C CA . ALA A 1 97 ? -8.176 4.634 -1.424 1.00 89.62 97 ALA A CA 1
ATOM 736 C C . ALA A 1 97 ? -7.617 5.354 -2.653 1.00 89.62 97 ALA A C 1
ATOM 738 O O . ALA A 1 97 ? -8.376 6.052 -3.321 1.00 89.62 97 ALA A O 1
ATOM 739 N N . ILE A 1 98 ? -6.331 5.172 -2.979 1.00 90.62 98 ILE A N 1
ATOM 740 C CA . ILE A 1 98 ? -5.721 5.771 -4.178 1.00 90.62 98 ILE A CA 1
ATOM 741 C C . ILE A 1 98 ? -6.461 5.295 -5.430 1.00 90.62 98 ILE A C 1
ATOM 743 O O . ILE A 1 98 ? -6.879 6.111 -6.245 1.00 90.62 98 ILE A O 1
ATOM 747 N N . SER A 1 99 ? -6.731 3.991 -5.522 1.00 84.38 99 SER A N 1
ATOM 748 C CA . SER A 1 99 ? -7.451 3.394 -6.657 1.00 84.38 99 SER A CA 1
ATOM 749 C C . SER A 1 99 ? -8.901 3.902 -6.793 1.00 84.38 99 SER A C 1
ATOM 751 O O . SER A 1 99 ? -9.449 3.937 -7.899 1.00 84.38 99 SER A O 1
ATOM 753 N N . ASN A 1 100 ? -9.515 4.311 -5.674 1.00 82.06 100 ASN A N 1
ATOM 754 C CA . ASN A 1 100 ? -10.907 4.768 -5.584 1.00 82.06 100 ASN A CA 1
ATOM 755 C C . ASN A 1 100 ? -11.072 6.302 -5.560 1.00 82.06 100 ASN A C 1
ATOM 757 O O . ASN A 1 100 ? -12.195 6.799 -5.689 1.00 82.06 100 ASN A O 1
ATOM 761 N N . GLY A 1 101 ? -9.985 7.054 -5.366 1.00 84.06 101 GLY A N 1
ATOM 762 C CA . GLY A 1 101 ? -9.956 8.519 -5.330 1.00 84.06 101 GLY A CA 1
ATOM 763 C C . GLY A 1 101 ? -10.526 9.182 -4.071 1.00 84.06 101 GLY A C 1
ATOM 764 O O . GLY A 1 101 ? -10.901 10.350 -4.120 1.00 84.06 101 GLY A O 1
ATOM 765 N N . ARG A 1 102 ? -10.656 8.475 -2.940 1.00 83.62 102 ARG A N 1
ATOM 766 C CA . ARG A 1 102 ? -11.075 9.081 -1.657 1.00 83.62 102 ARG A CA 1
ATOM 767 C C . ARG A 1 102 ? -10.537 8.371 -0.442 1.00 83.62 102 ARG A C 1
ATOM 769 O O . ARG A 1 102 ? -10.469 7.147 -0.420 1.00 83.62 102 ARG A O 1
ATOM 776 N N . THR A 1 103 ? -10.304 9.152 0.609 1.00 90.56 103 THR A N 1
ATOM 777 C CA . THR A 1 103 ? -10.124 8.639 1.963 1.00 90.56 103 THR A CA 1
ATOM 778 C C . THR A 1 103 ? -10.359 9.716 3.014 1.00 90.56 103 THR A C 1
ATOM 780 O O . THR A 1 103 ? -9.982 10.867 2.816 1.00 90.56 103 THR A O 1
ATOM 783 N N . PHE A 1 104 ? -10.927 9.329 4.155 1.00 93.81 104 PHE A N 1
ATOM 784 C CA . PHE A 1 104 ? -10.943 10.160 5.361 1.00 93.81 104 PHE A CA 1
ATOM 785 C C . PHE A 1 104 ? -9.590 10.129 6.095 1.00 93.81 104 PHE A C 1
ATOM 787 O O . PHE A 1 104 ? -9.322 10.985 6.929 1.00 93.81 104 PHE A O 1
ATOM 794 N N . LEU A 1 105 ? -8.712 9.168 5.769 1.00 95.19 105 LEU A N 1
ATOM 795 C CA . LEU A 1 105 ? -7.382 9.015 6.378 1.00 95.19 105 LEU A CA 1
ATOM 796 C C . LEU A 1 105 ? -6.425 10.170 6.035 1.00 95.19 105 LEU A C 1
ATOM 798 O O . LEU A 1 105 ? -5.325 10.231 6.584 1.00 95.19 105 LEU A O 1
ATOM 802 N N . ALA A 1 106 ? -6.830 11.052 5.117 1.00 94.69 106 ALA A N 1
ATOM 803 C CA . ALA A 1 106 ? -6.129 12.281 4.777 1.00 94.69 106 ALA A CA 1
ATOM 804 C C . ALA A 1 106 ? -6.307 13.376 5.841 1.00 94.69 106 ALA A C 1
ATOM 806 O O . ALA A 1 106 ? -5.506 14.308 5.868 1.00 94.69 106 ALA A O 1
ATOM 807 N N . SER A 1 107 ? -7.322 13.285 6.711 1.00 94.69 107 SER A N 1
ATOM 808 C CA . SER A 1 107 ? -7.532 14.308 7.734 1.00 94.69 107 SER A CA 1
ATOM 809 C C . SER A 1 107 ? -6.432 14.277 8.795 1.00 94.69 107 SER A C 1
ATOM 811 O O . SER A 1 107 ? -5.889 13.217 9.133 1.00 94.69 107 SER A O 1
ATOM 813 N N . ASP A 1 108 ? -6.121 15.449 9.346 1.00 94.62 108 ASP A N 1
ATOM 814 C CA . ASP A 1 108 ? -5.080 15.596 10.364 1.00 94.62 108 ASP A CA 1
ATOM 815 C C . ASP A 1 108 ? -5.376 14.760 11.609 1.00 94.62 108 ASP A C 1
ATOM 817 O O . ASP A 1 108 ? -4.474 14.127 12.163 1.00 94.62 108 ASP A O 1
ATOM 821 N N . ASP A 1 109 ? -6.649 14.654 11.987 1.00 96.31 109 ASP A N 1
ATOM 822 C CA . ASP A 1 109 ? -7.097 13.814 13.092 1.00 96.31 109 ASP A CA 1
ATOM 823 C C . ASP A 1 109 ? -6.675 12.349 12.904 1.00 96.31 109 ASP A C 1
ATOM 825 O O . ASP A 1 109 ? -6.116 11.740 13.815 1.00 96.31 109 ASP A O 1
ATOM 829 N N . TRP A 1 110 ? -6.859 11.777 11.709 1.00 95.94 110 TRP A N 1
ATOM 830 C CA . TRP A 1 110 ? -6.461 10.392 11.424 1.00 95.94 110 TRP A CA 1
ATOM 831 C C . TRP A 1 110 ? -4.941 10.218 11.280 1.00 95.94 110 TRP A C 1
ATOM 833 O O . TRP A 1 110 ? -4.413 9.129 11.531 1.00 95.94 110 TRP A O 1
ATOM 843 N N . LYS A 1 111 ? -4.207 11.277 10.929 1.00 95.12 111 LYS A N 1
ATOM 844 C CA . LYS A 1 111 ? -2.734 11.280 10.856 1.00 95.12 111 LYS A CA 1
ATOM 845 C C . LYS A 1 111 ? -2.060 11.438 12.225 1.00 95.12 111 LYS A C 1
ATOM 847 O O . LYS A 1 111 ? -0.900 11.040 12.373 1.00 95.12 111 LYS A O 1
ATOM 852 N N . THR A 1 112 ? -2.764 11.980 13.222 1.00 94.25 112 THR A N 1
ATOM 853 C CA . THR A 1 112 ? -2.180 12.380 14.515 1.00 94.25 112 THR A CA 1
ATOM 854 C C . THR A 1 112 ? -2.777 11.647 15.716 1.00 94.25 112 THR A C 1
ATOM 856 O O . THR A 1 112 ? -2.029 10.998 16.447 1.00 94.25 112 THR A O 1
ATOM 859 N N . ILE A 1 113 ? -4.100 11.678 15.904 1.00 96.19 113 ILE A N 1
ATOM 860 C CA . ILE A 1 113 ? -4.775 11.194 17.119 1.00 96.19 113 ILE A CA 1
ATOM 861 C C . ILE A 1 113 ? -4.461 9.720 17.431 1.00 96.19 113 ILE A C 1
ATOM 863 O O . ILE A 1 113 ? -4.097 9.452 18.578 1.00 96.19 113 ILE A O 1
ATOM 867 N N . PRO A 1 114 ? -4.489 8.766 16.472 1.00 95.50 114 PRO A N 1
ATOM 868 C CA . PRO A 1 114 ? -4.201 7.359 16.766 1.00 95.50 114 PRO A CA 1
ATOM 869 C C . PRO A 1 114 ? -2.794 7.102 17.326 1.00 95.50 114 PRO A C 1
ATOM 871 O O . PRO A 1 114 ? -2.541 6.042 17.886 1.00 95.50 114 PRO A O 1
ATOM 874 N N . TRP A 1 115 ? -1.871 8.054 17.179 1.00 94.06 115 TRP A N 1
ATOM 875 C CA . TRP A 1 115 ? -0.480 7.946 17.625 1.00 94.06 115 TRP A CA 1
ATOM 876 C C . TRP A 1 115 ? -0.213 8.670 18.952 1.00 94.06 115 TRP A C 1
ATOM 878 O O . TRP A 1 115 ? 0.935 8.766 19.368 1.00 94.06 115 TRP A O 1
ATOM 888 N N . THR A 1 116 ? -1.246 9.203 19.612 1.00 93.38 116 THR A N 1
ATOM 889 C CA . THR A 1 116 ? -1.093 10.004 20.843 1.00 93.38 116 THR A CA 1
ATOM 890 C C . THR A 1 116 ? -0.710 9.180 22.072 1.00 93.38 116 THR A C 1
ATOM 892 O O . THR A 1 116 ? 0.041 9.666 22.913 1.00 93.38 116 THR A O 1
ATOM 895 N N . GLU A 1 117 ? -1.197 7.941 22.178 1.00 91.06 117 GLU A N 1
ATOM 896 C CA . GLU A 1 117 ? -0.913 7.046 23.313 1.00 91.06 117 GLU A CA 1
ATOM 897 C C . GLU A 1 117 ? -0.010 5.855 22.935 1.00 91.06 117 GLU A C 1
ATOM 899 O O . GLU A 1 117 ? 0.512 5.174 23.819 1.00 91.06 117 GLU A O 1
ATOM 904 N N . ALA A 1 118 ? 0.198 5.594 21.641 1.00 77.88 118 ALA A N 1
ATOM 905 C CA . ALA A 1 118 ? 0.952 4.443 21.149 1.00 77.88 118 ALA A CA 1
ATOM 906 C C . ALA A 1 118 ? 2.404 4.795 20.782 1.00 77.88 118 ALA A C 1
ATOM 908 O O . ALA A 1 118 ? 2.677 5.820 20.161 1.00 77.88 118 ALA A O 1
ATOM 909 N N . SER A 1 119 ? 3.346 3.906 21.117 1.00 68.88 119 SER A N 1
ATOM 910 C CA . SER A 1 119 ? 4.771 4.034 20.779 1.00 68.88 119 SER A CA 1
ATOM 911 C C . SER A 1 119 ? 5.371 2.672 20.386 1.00 68.88 119 SER A C 1
ATOM 913 O O . SER A 1 119 ? 5.024 1.685 21.041 1.00 68.88 119 SER A O 1
ATOM 915 N N . PRO A 1 120 ? 6.290 2.580 19.393 1.00 73.50 120 PRO A N 1
ATOM 916 C CA . PRO A 1 120 ? 6.779 3.627 18.485 1.00 73.50 120 PRO A CA 1
ATOM 917 C C . PRO A 1 120 ? 6.099 3.618 17.100 1.00 73.50 120 PRO A C 1
ATOM 919 O O . PRO A 1 120 ? 5.784 2.573 16.534 1.00 73.50 120 PRO A O 1
ATOM 922 N N . ARG A 1 121 ? 5.937 4.808 16.509 1.00 82.94 121 ARG A N 1
ATOM 923 C CA . ARG A 1 121 ? 5.430 4.999 15.142 1.00 82.94 121 ARG A CA 1
ATOM 924 C C . ARG A 1 121 ? 6.540 4.740 14.114 1.00 82.94 121 ARG A C 1
ATOM 926 O O . ARG A 1 121 ? 7.538 5.452 14.097 1.00 82.94 121 ARG A O 1
ATOM 933 N N . SER A 1 122 ? 6.353 3.750 13.241 1.00 84.25 122 SER A N 1
ATOM 934 C CA . SER A 1 122 ? 7.321 3.415 12.185 1.00 84.25 122 SER A CA 1
ATOM 935 C C . SE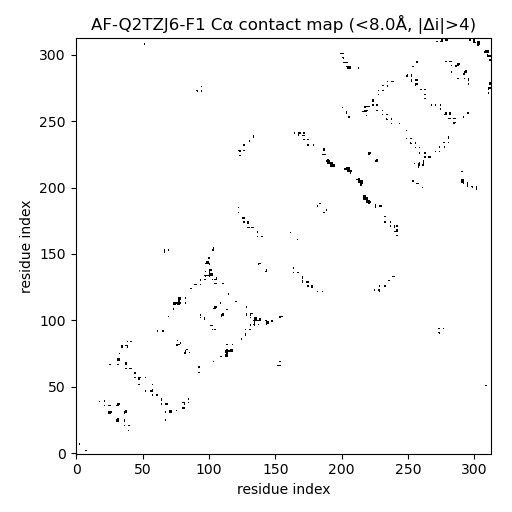R A 1 122 ? 7.429 4.492 11.090 1.00 84.25 122 SER A C 1
ATOM 937 O O . SER A 1 122 ? 6.479 5.239 10.827 1.00 84.25 122 SER A O 1
ATOM 939 N N . ASN A 1 123 ? 8.568 4.518 10.385 1.00 85.75 123 ASN A N 1
ATOM 940 C CA . ASN A 1 123 ? 8.816 5.403 9.234 1.00 85.75 123 ASN A CA 1
ATOM 941 C C . ASN A 1 123 ? 7.797 5.211 8.103 1.00 85.75 123 ASN A C 1
ATOM 943 O O . ASN A 1 123 ? 7.454 6.157 7.394 1.00 85.75 123 ASN A O 1
ATOM 947 N N . LEU A 1 124 ? 7.271 3.993 7.948 1.00 92.62 124 LEU A N 1
ATOM 948 C CA . LEU A 1 124 ? 6.216 3.718 6.980 1.00 92.62 124 LEU A CA 1
ATOM 949 C C . LEU A 1 124 ? 4.974 4.568 7.278 1.00 92.62 124 LEU A C 1
ATOM 951 O O . LEU A 1 124 ? 4.377 5.113 6.358 1.00 92.62 124 LEU A O 1
ATOM 955 N N . HIS A 1 125 ? 4.594 4.757 8.544 1.00 94.12 125 HIS A N 1
ATOM 956 C CA . HIS A 1 125 ? 3.392 5.525 8.864 1.00 94.12 125 HIS A CA 1
ATOM 957 C C . HIS A 1 125 ? 3.521 7.025 8.589 1.00 94.12 125 HIS A C 1
ATOM 959 O O . HIS A 1 125 ? 2.493 7.660 8.368 1.00 94.12 125 HIS A O 1
ATOM 965 N N . SER A 1 126 ? 4.717 7.617 8.606 1.00 93.81 126 SER A N 1
ATOM 966 C CA . SER A 1 126 ? 4.891 9.013 8.169 1.00 93.81 126 SER A CA 1
ATOM 967 C C . SER A 1 126 ? 4.849 9.133 6.643 1.00 93.81 126 SER A C 1
ATOM 969 O O . SER A 1 126 ? 4.257 10.075 6.124 1.00 93.81 126 SER A O 1
ATOM 971 N N . LEU A 1 127 ? 5.360 8.136 5.912 1.00 97.00 127 LEU A N 1
ATOM 972 C CA . LEU A 1 127 ? 5.185 8.052 4.459 1.00 97.00 127 LEU A CA 1
ATOM 973 C C . LEU A 1 127 ? 3.706 7.912 4.070 1.00 97.00 127 LEU A C 1
ATOM 975 O O . LEU A 1 127 ? 3.234 8.555 3.133 1.00 97.00 127 LEU A O 1
ATOM 979 N N . LEU A 1 128 ? 2.961 7.095 4.816 1.00 97.19 128 LEU A N 1
ATOM 980 C CA . LEU A 1 128 ? 1.529 6.890 4.611 1.00 97.19 128 LEU A CA 1
ATOM 981 C C . LEU A 1 128 ? 0.701 8.164 4.833 1.00 97.19 128 LEU A C 1
ATOM 983 O O . LEU A 1 128 ? -0.320 8.325 4.174 1.00 97.19 128 LEU A O 1
ATOM 987 N N . ASP A 1 129 ? 1.138 9.095 5.686 1.00 96.62 129 ASP A N 1
ATOM 988 C CA . ASP A 1 129 ? 0.462 10.396 5.816 1.00 96.62 129 ASP A CA 1
ATOM 989 C C . ASP A 1 129 ? 0.541 11.211 4.530 1.00 96.62 129 ASP A C 1
ATOM 991 O O . ASP A 1 129 ? -0.415 11.892 4.177 1.00 96.62 129 ASP A O 1
ATOM 995 N N . ILE 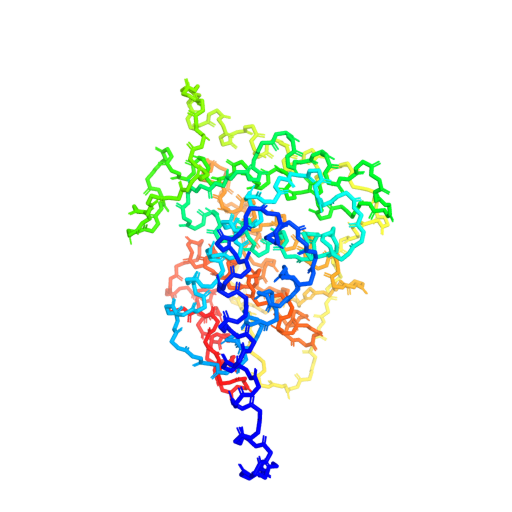A 1 130 ? 1.673 11.143 3.829 1.00 97.19 130 ILE A N 1
ATOM 996 C CA . ILE A 1 130 ? 1.852 11.819 2.541 1.00 97.19 130 ILE A CA 1
ATOM 997 C C . ILE A 1 130 ? 1.002 11.116 1.479 1.00 97.19 130 ILE A C 1
ATOM 999 O O . ILE A 1 130 ? 0.299 11.760 0.705 1.00 97.19 130 ILE A O 1
ATOM 1003 N N . ALA A 1 131 ? 1.017 9.782 1.475 1.00 97.00 131 ALA A N 1
ATOM 1004 C CA . ALA A 1 131 ? 0.259 8.983 0.520 1.00 97.00 131 ALA A CA 1
ATOM 1005 C C . ALA A 1 131 ? -1.264 9.115 0.675 1.00 97.00 131 ALA A C 1
ATOM 1007 O O . ALA A 1 131 ? -1.988 8.967 -0.308 1.00 97.00 131 ALA A O 1
ATOM 1008 N N . ALA A 1 132 ? -1.759 9.422 1.878 1.00 96.31 132 ALA A N 1
ATOM 1009 C CA . ALA A 1 132 ? -3.180 9.647 2.131 1.00 96.31 132 ALA A CA 1
ATOM 1010 C C . ALA A 1 132 ? -3.757 10.847 1.355 1.00 96.31 132 ALA A C 1
ATOM 1012 O O . ALA A 1 132 ? -4.969 10.901 1.172 1.00 96.31 132 ALA A O 1
ATOM 1013 N N . ASP A 1 133 ? -2.912 11.752 0.846 1.00 94.25 133 ASP A N 1
ATOM 1014 C CA . ASP A 1 133 ? -3.330 12.925 0.064 1.00 94.25 133 ASP A CA 1
ATOM 1015 C C . ASP A 1 133 ? -3.421 12.637 -1.455 1.00 94.25 133 ASP A C 1
ATOM 1017 O O . ASP A 1 133 ? -4.059 13.381 -2.202 1.00 94.25 133 ASP A O 1
ATOM 1021 N N . ILE A 1 134 ? -2.840 11.523 -1.926 1.00 94.50 134 ILE A N 1
ATOM 1022 C CA . ILE A 1 134 ? -2.861 11.091 -3.340 1.00 94.50 134 ILE A CA 1
ATOM 1023 C C . ILE A 1 134 ? -4.280 10.780 -3.865 1.00 94.50 134 ILE A C 1
ATOM 1025 O O . ILE A 1 134 ? -4.575 11.159 -5.001 1.00 94.50 134 ILE A O 1
ATOM 1029 N N . PRO A 1 135 ? -5.190 10.129 -3.107 1.00 92.38 135 PRO A N 1
ATOM 1030 C CA . PRO A 1 135 ? -6.550 9.853 -3.569 1.00 92.38 135 PRO A CA 1
ATOM 1031 C C . PRO A 1 135 ? -7.310 11.103 -4.030 1.00 92.38 135 PRO A C 1
ATOM 1033 O O . PRO A 1 135 ? -7.958 11.073 -5.074 1.00 92.38 135 PRO A O 1
ATOM 1036 N N . GLY A 1 136 ? -7.215 12.207 -3.278 1.00 88.25 136 GLY A N 1
ATOM 1037 C CA . GLY A 1 136 ? -7.878 13.466 -3.634 1.00 88.25 136 GLY A CA 1
ATOM 1038 C C . GLY A 1 136 ? -7.349 14.041 -4.948 1.00 88.25 136 GLY A C 1
ATOM 1039 O O . GLY A 1 136 ? -8.133 14.448 -5.803 1.00 88.25 136 GLY A O 1
ATOM 1040 N N . LEU A 1 137 ? -6.031 13.965 -5.146 1.00 89.75 137 LEU A N 1
ATOM 1041 C CA . LEU A 1 137 ? -5.378 14.350 -6.392 1.00 89.75 137 LEU A CA 1
ATOM 1042 C C . LEU A 1 137 ? -5.880 13.496 -7.579 1.00 89.75 137 LEU A C 1
ATOM 1044 O O . LEU A 1 137 ? -6.299 14.040 -8.598 1.00 89.75 137 LEU A O 1
ATOM 1048 N N . TRP A 1 138 ? -5.922 12.164 -7.445 1.00 88.19 138 TRP A N 1
ATOM 1049 C CA . TRP A 1 138 ? -6.430 11.264 -8.498 1.00 88.19 138 TRP A CA 1
ATOM 1050 C C . TRP A 1 138 ? -7.870 11.572 -8.902 1.00 88.19 138 TRP A C 1
ATOM 1052 O O . TRP A 1 138 ? -8.203 11.503 -10.084 1.00 88.19 138 TRP A O 1
ATOM 1062 N N . ARG A 1 139 ? -8.719 11.927 -7.933 1.00 85.94 139 ARG A N 1
ATOM 1063 C CA . ARG A 1 139 ? -10.096 12.349 -8.194 1.00 85.94 139 ARG A CA 1
ATOM 1064 C C . ARG A 1 139 ? -10.159 13.624 -9.024 1.00 85.94 139 ARG A C 1
ATOM 1066 O O . ARG A 1 139 ? -10.901 13.643 -9.999 1.00 85.94 139 ARG A O 1
ATOM 1073 N N . GLN A 1 140 ? -9.394 14.655 -8.664 1.00 83.25 140 GLN A N 1
ATOM 1074 C CA . GLN A 1 140 ? -9.375 15.921 -9.409 1.00 83.25 140 GLN A CA 1
ATOM 1075 C C . GLN A 1 140 ? -8.955 15.720 -10.873 1.00 83.25 140 GLN A C 1
ATOM 1077 O O . GLN A 1 140 ? -9.456 16.404 -11.758 1.00 83.25 140 GLN A O 1
ATOM 1082 N N . MET A 1 141 ? -8.084 14.743 -11.141 1.00 80.31 141 MET A N 1
ATOM 1083 C CA . MET A 1 141 ? -7.620 14.416 -12.495 1.00 80.31 141 MET A CA 1
ATOM 1084 C C . MET A 1 141 ? -8.444 13.337 -13.213 1.00 80.31 141 MET A C 1
ATOM 1086 O O . MET A 1 141 ? -8.108 12.963 -14.334 1.00 80.31 141 MET A O 1
ATOM 1090 N N . GLY A 1 142 ? -9.498 12.799 -12.592 1.00 77.38 142 GLY A N 1
ATOM 1091 C CA . GLY A 1 142 ? -10.322 11.747 -13.195 1.00 77.38 142 GLY A CA 1
ATOM 1092 C C . GLY A 1 142 ? -9.614 10.394 -13.368 1.00 77.38 142 GLY A C 1
ATOM 1093 O O . GLY A 1 142 ? -10.046 9.577 -14.175 1.00 77.38 142 GLY A O 1
ATOM 1094 N N . CYS A 1 143 ? -8.546 10.118 -12.613 1.00 70.62 143 CYS A N 1
ATOM 1095 C CA . CYS A 1 143 ? -7.778 8.865 -12.690 1.00 70.62 143 CYS A CA 1
ATOM 1096 C C . CYS A 1 143 ? -8.409 7.700 -11.896 1.00 70.62 143 CYS A C 1
ATOM 1098 O O . CYS A 1 143 ? -7.752 6.694 -11.632 1.00 70.62 143 CYS A O 1
ATOM 1100 N N . THR A 1 144 ? -9.662 7.832 -11.457 1.00 67.69 144 THR A N 1
ATOM 1101 C CA . THR A 1 144 ? -10.339 6.862 -10.583 1.00 67.69 144 THR A CA 1
ATOM 1102 C C . THR A 1 144 ? -11.016 5.745 -11.368 1.00 67.69 144 THR A C 1
ATOM 1104 O O . THR A 1 144 ? -1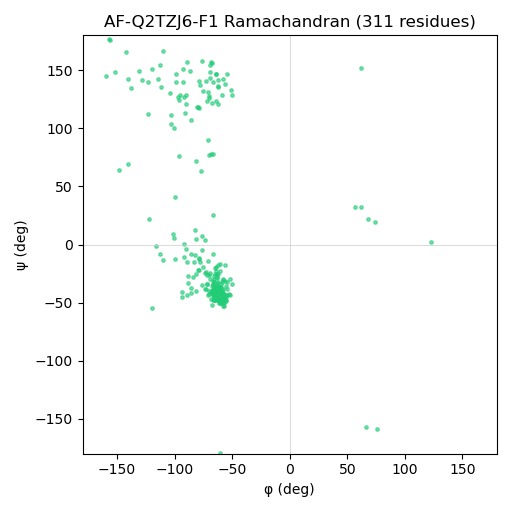1.535 5.974 -12.458 1.00 67.69 144 THR A O 1
ATOM 1107 N N . SER A 1 145 ? -11.098 4.548 -10.784 1.00 63.09 145 SER A N 1
ATOM 1108 C CA . SER A 1 145 ? -11.813 3.430 -11.415 1.00 63.09 145 SER A CA 1
ATOM 1109 C C . SER A 1 145 ? -13.317 3.740 -11.597 1.00 63.09 145 SER A C 1
ATOM 1111 O O . SER A 1 145 ? -13.943 4.258 -10.664 1.00 63.09 145 SER A O 1
ATOM 1113 N N . PRO A 1 146 ? -13.928 3.416 -12.756 1.00 47.62 146 PRO A N 1
ATOM 1114 C CA . PRO A 1 146 ? -15.362 3.604 -12.979 1.00 47.62 146 PRO A CA 1
ATOM 1115 C C . PRO A 1 146 ? -16.168 2.706 -12.024 1.00 47.62 146 PRO A C 1
ATOM 1117 O O . PRO A 1 146 ? -15.970 1.494 -11.997 1.00 47.62 146 PRO A O 1
ATOM 1120 N N . GLY A 1 147 ? -17.056 3.305 -11.219 1.00 53.28 147 GLY A N 1
ATOM 1121 C CA . GLY A 1 147 ? -17.876 2.604 -10.213 1.00 53.28 147 GLY A CA 1
ATOM 1122 C C . GLY A 1 147 ? -17.736 3.100 -8.763 1.00 53.28 147 GLY A C 1
ATOM 1123 O O . GLY A 1 147 ? -18.384 2.555 -7.875 1.00 53.28 147 GLY A O 1
ATOM 1124 N N . SER A 1 148 ? -16.929 4.138 -8.503 1.00 51.00 148 SER A N 1
ATOM 1125 C CA . SER A 1 148 ? -16.671 4.690 -7.151 1.00 51.00 148 SER A CA 1
ATOM 1126 C C . SER A 1 148 ? -17.834 5.514 -6.545 1.00 51.00 148 SER A C 1
ATOM 1128 O O . SER A 1 148 ? -17.722 6.034 -5.431 1.00 51.00 148 SER A O 1
ATOM 1130 N N . GLU A 1 149 ? -18.987 5.608 -7.215 1.00 45.91 149 GLU A N 1
ATOM 1131 C CA . GLU A 1 149 ? -20.194 6.290 -6.716 1.00 45.91 149 GLU A CA 1
ATOM 1132 C C . GLU A 1 149 ? -20.941 5.445 -5.667 1.00 45.91 149 GLU A C 1
ATOM 1134 O O . GLU A 1 149 ? -22.074 5.015 -5.854 1.00 45.91 149 GLU A O 1
ATOM 1139 N N . SER A 1 150 ? -20.303 5.173 -4.531 1.00 46.97 150 SER A N 1
ATOM 1140 C CA . SER A 1 150 ? -21.010 4.686 -3.341 1.00 46.97 150 SER A CA 1
ATOM 1141 C C . SER A 1 150 ? -21.154 5.826 -2.338 1.00 46.97 150 SER A C 1
ATOM 1143 O O . SER A 1 150 ? -20.164 6.495 -2.024 1.00 46.97 150 SER A O 1
ATOM 1145 N N . ALA A 1 151 ? -22.366 6.042 -1.827 1.00 47.78 151 ALA A N 1
ATOM 1146 C CA . ALA A 1 151 ? -22.657 6.951 -0.723 1.00 47.78 151 ALA A CA 1
ATOM 1147 C C . ALA A 1 151 ? -22.045 6.403 0.583 1.00 47.78 151 ALA A C 1
ATOM 1149 O O . ALA A 1 151 ? -22.729 5.800 1.405 1.00 47.78 151 ALA A O 1
ATOM 1150 N N . SER A 1 152 ? -20.729 6.562 0.752 1.00 54.06 152 SER A N 1
ATOM 1151 C CA . SER A 1 152 ? -20.052 6.266 2.017 1.00 54.06 152 SER A CA 1
ATOM 1152 C C . SER A 1 152 ? -20.302 7.427 2.993 1.00 54.06 152 SER A C 1
ATOM 1154 O O . SER A 1 152 ? -20.193 8.591 2.580 1.00 54.06 152 SER A O 1
ATOM 1156 N N . PRO A 1 153 ? -20.589 7.147 4.281 1.00 49.88 153 PRO A N 1
ATOM 1157 C CA . PRO A 1 153 ? -20.776 8.167 5.318 1.00 49.88 153 PRO A CA 1
ATOM 1158 C C . PRO A 1 153 ? -19.582 9.121 5.472 1.00 49.88 153 PRO A C 1
ATOM 1160 O O . PRO A 1 153 ? -19.718 10.195 6.045 1.00 49.88 153 PRO A O 1
ATOM 1163 N N . CYS A 1 154 ? -18.410 8.737 4.961 1.00 53.56 154 CYS A N 1
ATOM 1164 C CA . CYS A 1 154 ? -17.134 9.411 5.189 1.00 53.56 154 CYS A CA 1
ATOM 1165 C C . CYS A 1 154 ? -16.736 10.322 4.022 1.00 53.56 154 CYS A C 1
ATOM 1167 O O . CYS A 1 154 ? -15.575 10.368 3.613 1.00 53.56 154 CYS A O 1
ATOM 1169 N N . THR A 1 155 ? -17.715 11.037 3.466 1.00 48.69 155 THR A N 1
ATOM 1170 C CA . THR A 1 155 ? -17.501 12.024 2.403 1.00 48.69 155 THR A CA 1
ATOM 1171 C C . THR A 1 155 ? -17.394 13.413 3.026 1.00 48.69 155 THR A C 1
ATOM 1173 O O . THR A 1 155 ? -18.344 14.183 2.991 1.00 48.69 155 THR A O 1
ATOM 1176 N N . SER A 1 156 ? -16.255 13.737 3.634 1.00 45.38 156 SER A N 1
ATOM 1177 C CA . SER A 1 156 ? -15.915 15.131 3.936 1.00 45.38 156 SER A CA 1
ATOM 1178 C C . SER A 1 156 ? -14.890 15.607 2.914 1.00 45.38 156 SER A C 1
ATOM 1180 O O . SER A 1 156 ? -13.757 15.122 2.900 1.00 45.38 156 SER A O 1
ATOM 1182 N N . LEU A 1 157 ? -15.296 16.525 2.043 1.00 52.12 157 LEU A N 1
ATOM 1183 C CA . LEU A 1 157 ? -14.386 17.346 1.259 1.00 52.12 157 LEU A CA 1
ATOM 1184 C C . LEU A 1 157 ? -14.725 18.798 1.571 1.00 52.12 157 LEU A C 1
ATOM 1186 O O . LEU A 1 157 ? -15.805 19.260 1.212 1.00 52.12 157 LEU A O 1
ATOM 1190 N N . ASP A 1 158 ? -13.806 19.489 2.237 1.00 44.31 158 ASP A N 1
ATOM 1191 C CA . ASP A 1 158 ? -13.738 20.939 2.130 1.00 44.31 158 ASP A CA 1
ATOM 1192 C C . ASP A 1 158 ? -13.301 21.264 0.695 1.00 44.31 158 ASP A C 1
ATOM 1194 O O . ASP A 1 158 ? -12.263 20.792 0.220 1.00 44.31 158 ASP A O 1
ATOM 1198 N N . GLU A 1 159 ? -14.131 22.024 -0.015 1.00 45.03 159 GLU A N 1
ATOM 1199 C CA . GLU A 1 159 ? -13.867 22.556 -1.353 1.00 45.03 159 GLU A CA 1
ATOM 1200 C C . GLU A 1 159 ? -12.784 23.642 -1.274 1.00 45.03 159 GLU A C 1
ATOM 1202 O O . GLU A 1 159 ? -13.059 24.837 -1.325 1.00 45.03 159 GLU A O 1
ATOM 1207 N N . TYR A 1 160 ? -11.525 23.237 -1.132 1.00 50.28 160 TYR A N 1
ATOM 1208 C CA . TYR A 1 160 ? -10.401 24.087 -1.506 1.00 50.28 160 TYR A CA 1
ATOM 1209 C C . TYR A 1 160 ? -9.897 23.618 -2.869 1.00 50.28 160 TYR A C 1
ATOM 1211 O O . TYR A 1 160 ? -9.193 22.612 -2.973 1.00 50.28 160 TYR A O 1
ATOM 1219 N N . GLU A 1 161 ? -10.288 24.340 -3.924 1.00 54.50 161 GLU A N 1
ATOM 1220 C CA . GLU A 1 161 ? -9.737 24.195 -5.276 1.00 54.50 161 GLU A CA 1
ATOM 1221 C C . GLU A 1 161 ? -8.265 24.635 -5.281 1.00 54.50 161 GLU A C 1
ATOM 1223 O O . GLU A 1 161 ? -7.908 25.739 -5.689 1.00 54.50 161 GLU A O 1
ATOM 1228 N N . TYR A 1 162 ? -7.381 23.767 -4.796 1.00 60.47 162 TYR A N 1
ATOM 1229 C CA . TYR A 1 162 ? -5.984 23.815 -5.201 1.00 60.47 162 TYR A CA 1
ATOM 1230 C C . TYR A 1 162 ? -5.881 23.310 -6.640 1.00 60.47 162 TYR A C 1
ATOM 1232 O O . TYR A 1 162 ? -6.538 22.341 -7.018 1.00 60.47 162 TYR A O 1
ATOM 1240 N N . ASN A 1 163 ? -5.032 23.948 -7.446 1.00 81.00 163 ASN A N 1
ATOM 1241 C CA . ASN A 1 163 ? -4.666 23.408 -8.749 1.00 81.00 163 ASN A CA 1
ATOM 1242 C C . ASN A 1 163 ? -4.042 22.011 -8.551 1.00 81.00 163 ASN A C 1
ATOM 1244 O O . ASN A 1 163 ? -3.109 21.855 -7.758 1.00 81.00 163 ASN A O 1
ATOM 1248 N N . ALA A 1 164 ? -4.537 21.000 -9.271 1.00 85.12 164 ALA A N 1
ATOM 1249 C CA . ALA A 1 164 ? -4.058 19.619 -9.176 1.00 85.12 164 ALA A CA 1
ATOM 1250 C C . ALA A 1 164 ? -2.536 19.512 -9.402 1.00 85.12 164 ALA A C 1
ATOM 1252 O O . ALA A 1 164 ? -1.867 18.687 -8.780 1.00 85.12 164 ALA A O 1
ATOM 1253 N N . GLU A 1 165 ? -1.970 20.380 -10.245 1.00 86.75 165 GLU A N 1
ATOM 1254 C CA . GLU A 1 165 ? -0.526 20.453 -10.494 1.00 86.75 165 GLU A CA 1
ATOM 1255 C C . GLU A 1 165 ? 0.266 20.934 -9.265 1.00 86.75 165 GLU A C 1
ATOM 1257 O O . GLU A 1 165 ? 1.306 20.357 -8.924 1.00 86.75 165 GLU A O 1
ATOM 1262 N N . ASP A 1 166 ? -0.252 21.934 -8.546 1.00 88.12 166 ASP A N 1
ATOM 1263 C CA . ASP A 1 166 ? 0.359 22.430 -7.310 1.00 88.12 166 ASP A CA 1
ATOM 1264 C C . ASP A 1 166 ? 0.301 21.353 -6.224 1.00 88.12 166 ASP A C 1
ATOM 1266 O O . ASP A 1 166 ? 1.302 21.083 -5.555 1.00 88.12 166 ASP A O 1
ATOM 1270 N N . GLN A 1 167 ? -0.841 20.669 -6.092 1.00 89.75 167 GLN A N 1
ATOM 1271 C CA . GLN A 1 167 ? -0.990 19.559 -5.152 1.00 89.75 167 GLN A CA 1
ATOM 1272 C C . GLN A 1 167 ? -0.032 18.404 -5.487 1.00 89.75 167 GLN A C 1
ATOM 1274 O O . GLN A 1 167 ? 0.630 17.868 -4.596 1.00 89.75 167 GLN A O 1
ATOM 1279 N N . ALA A 1 168 ? 0.101 18.040 -6.765 1.00 91.62 168 ALA A N 1
ATOM 1280 C CA . ALA A 1 168 ? 1.042 17.015 -7.208 1.00 91.62 168 ALA A CA 1
ATOM 1281 C C . ALA A 1 168 ? 2.498 17.392 -6.876 1.00 91.62 168 ALA A C 1
ATOM 1283 O O . ALA A 1 168 ? 3.258 16.560 -6.368 1.00 91.62 168 ALA A O 1
ATOM 1284 N N . THR A 1 169 ? 2.868 18.656 -7.093 1.00 91.56 169 THR A N 1
ATOM 1285 C CA . THR A 1 169 ? 4.196 19.194 -6.764 1.00 91.56 169 THR A CA 1
ATOM 1286 C C . THR A 1 169 ? 4.465 19.147 -5.260 1.00 91.56 169 THR A C 1
ATOM 1288 O O . THR A 1 169 ? 5.530 18.691 -4.839 1.00 91.56 169 THR A O 1
ATOM 1291 N N . GLN A 1 170 ? 3.490 19.539 -4.436 1.00 92.81 170 GLN A N 1
ATOM 1292 C CA . GLN A 1 170 ? 3.599 19.481 -2.977 1.00 92.81 170 GLN A CA 1
ATOM 1293 C C . GLN A 1 170 ? 3.762 18.048 -2.459 1.00 92.81 170 GLN A C 1
ATOM 1295 O O . GLN A 1 170 ? 4.602 17.801 -1.590 1.00 92.81 170 GLN A O 1
ATOM 1300 N N . ILE A 1 171 ? 3.001 17.085 -2.995 1.00 94.69 171 ILE A N 1
ATOM 1301 C CA . ILE A 1 171 ? 3.132 15.674 -2.606 1.00 94.69 171 ILE A CA 1
ATOM 1302 C C . ILE A 1 171 ? 4.528 15.155 -2.970 1.00 94.69 171 ILE A C 1
ATOM 1304 O O . ILE A 1 171 ? 5.187 14.548 -2.126 1.00 94.69 171 ILE A O 1
ATOM 1308 N N . VAL A 1 172 ? 5.022 15.428 -4.183 1.00 94.06 172 VAL A N 1
ATOM 1309 C CA . VAL A 1 172 ? 6.379 15.024 -4.591 1.00 94.06 172 VAL A CA 1
ATOM 1310 C C . VAL A 1 172 ? 7.448 15.650 -3.701 1.00 94.06 172 VAL A C 1
ATOM 1312 O O . VAL A 1 172 ? 8.358 14.942 -3.268 1.00 94.06 172 VAL A O 1
ATOM 1315 N N . HIS A 1 173 ? 7.332 16.940 -3.385 1.00 94.31 173 HIS A N 1
ATOM 1316 C CA . HIS A 1 173 ? 8.266 17.613 -2.487 1.00 94.31 173 HIS A CA 1
ATOM 1317 C C . HIS A 1 173 ? 8.314 16.925 -1.118 1.00 94.31 173 HIS A C 1
ATOM 1319 O O . HIS A 1 173 ? 9.387 16.539 -0.658 1.00 94.31 173 HIS A O 1
ATOM 1325 N N . ARG A 1 174 ? 7.148 16.664 -0.515 1.00 96.44 174 ARG A N 1
ATOM 1326 C CA . ARG A 1 174 ? 7.045 15.976 0.781 1.00 96.44 174 ARG A CA 1
ATOM 1327 C C . ARG A 1 174 ? 7.599 14.554 0.735 1.00 96.44 174 ARG A C 1
ATOM 1329 O O . ARG A 1 174 ? 8.256 14.139 1.684 1.00 96.44 174 ARG A O 1
ATOM 1336 N N . LEU A 1 175 ? 7.385 13.811 -0.355 1.00 96.00 175 LEU A N 1
ATOM 1337 C CA . LEU A 1 175 ? 7.994 12.488 -0.547 1.00 96.00 175 LEU A CA 1
ATOM 1338 C C . LEU A 1 175 ? 9.529 12.585 -0.555 1.00 96.00 175 LEU A C 1
ATOM 1340 O O . LEU A 1 175 ? 10.203 11.808 0.122 1.00 96.00 175 LEU A O 1
ATOM 1344 N N . GLN A 1 176 ? 10.091 13.548 -1.288 1.00 94.56 176 GLN A N 1
ATOM 1345 C CA . GLN A 1 176 ? 11.540 13.753 -1.357 1.00 94.56 176 GLN A CA 1
ATOM 1346 C C . GLN A 1 176 ? 12.126 14.185 -0.009 1.00 94.56 176 GLN A C 1
ATOM 1348 O O . GLN A 1 176 ? 13.167 13.668 0.398 1.00 94.56 176 GLN A O 1
ATOM 1353 N N . GLU A 1 177 ? 11.473 15.112 0.692 1.00 96.06 177 GLU A N 1
ATOM 1354 C CA . GLU A 1 177 ? 11.862 15.533 2.041 1.00 96.06 177 GLU A CA 1
ATOM 1355 C C . GLU A 1 177 ? 11.807 14.373 3.027 1.00 96.06 177 GLU A C 1
ATOM 1357 O O . GLU A 1 177 ? 12.756 14.170 3.782 1.00 96.06 177 GLU A O 1
ATOM 1362 N N . TRP A 1 178 ? 10.743 13.567 2.971 1.00 96.06 178 TRP A N 1
ATOM 1363 C CA . TRP A 1 178 ? 10.625 12.363 3.779 1.00 96.06 178 TRP A CA 1
ATOM 1364 C C . TRP A 1 178 ? 11.792 11.412 3.525 1.00 96.06 178 TRP A C 1
ATOM 1366 O O . TRP A 1 178 ? 12.422 10.972 4.480 1.00 96.06 178 TRP A O 1
ATOM 1376 N N . LYS A 1 179 ? 12.146 11.134 2.262 1.00 94.44 179 LYS A N 1
ATOM 1377 C CA . LYS A 1 179 ? 13.271 10.238 1.946 1.00 94.44 179 LYS A CA 1
ATOM 1378 C C . LYS A 1 179 ? 14.605 10.802 2.444 1.00 94.44 179 LYS A C 1
ATOM 1380 O O . LYS A 1 179 ? 15.421 10.037 2.949 1.00 94.44 179 LYS A O 1
ATOM 1385 N N . LYS A 1 180 ? 14.819 12.120 2.341 1.00 94.19 180 LYS A N 1
ATOM 1386 C CA . LYS A 1 180 ? 16.029 12.803 2.837 1.00 94.19 180 LYS A CA 1
ATOM 1387 C C . LYS A 1 180 ? 16.124 12.832 4.364 1.00 94.19 180 LYS A C 1
ATOM 1389 O O . LYS A 1 180 ? 17.233 12.863 4.884 1.00 94.19 180 LYS A O 1
ATOM 1394 N N . SER A 1 181 ? 14.995 12.848 5.072 1.00 94.00 181 SER A N 1
ATOM 1395 C CA . SER A 1 181 ? 14.968 12.902 6.538 1.00 94.00 181 SER A CA 1
ATOM 1396 C C . SER A 1 181 ? 15.149 11.540 7.210 1.00 94.00 181 SER A C 1
ATOM 1398 O O . SER A 1 181 ? 15.326 11.492 8.427 1.00 94.00 181 SER A O 1
ATOM 1400 N N . GLN A 1 182 ? 15.129 10.437 6.450 1.00 92.56 182 GLN A N 1
ATOM 1401 C CA . GLN A 1 182 ? 15.313 9.105 7.021 1.00 92.56 182 GLN A CA 1
ATOM 1402 C C . GLN A 1 182 ? 16.762 8.899 7.487 1.00 92.56 182 GLN A C 1
ATOM 1404 O O . GLN A 1 182 ? 17.688 9.068 6.689 1.00 92.56 182 GLN A O 1
ATOM 1409 N N . PRO A 1 183 ? 16.984 8.476 8.746 1.00 88.50 183 PRO A N 1
ATOM 1410 C CA . PRO A 1 183 ? 18.297 8.023 9.187 1.00 88.50 183 PRO A CA 1
ATOM 1411 C C . PRO A 1 183 ? 18.788 6.854 8.328 1.00 88.50 183 PRO A C 1
ATOM 1413 O O . PRO A 1 183 ? 18.001 5.967 7.988 1.00 88.50 183 PRO A O 1
ATOM 1416 N N . PHE A 1 184 ? 20.093 6.815 8.041 1.00 84.62 184 PHE A N 1
ATOM 1417 C CA . PHE A 1 184 ? 20.713 5.755 7.234 1.00 84.62 184 PHE A CA 1
ATOM 1418 C C . PHE A 1 184 ? 20.384 4.350 7.762 1.00 84.62 184 PHE A C 1
ATOM 1420 O O . PHE A 1 184 ? 20.010 3.474 6.989 1.00 84.62 184 PHE A O 1
ATOM 1427 N N . ASP A 1 185 ? 20.430 4.163 9.083 1.00 85.31 185 ASP A N 1
ATOM 1428 C CA . ASP A 1 185 ? 20.141 2.872 9.720 1.00 85.31 185 ASP A CA 1
ATOM 1429 C C . ASP A 1 185 ? 18.648 2.506 9.701 1.00 85.31 185 ASP A C 1
ATOM 1431 O O . ASP A 1 185 ? 18.291 1.332 9.784 1.00 85.31 185 ASP A O 1
ATOM 1435 N N . ALA A 1 186 ? 17.759 3.498 9.597 1.00 84.69 186 ALA A N 1
ATOM 1436 C CA . ALA A 1 186 ? 16.315 3.294 9.686 1.00 84.69 186 ALA A CA 1
ATOM 1437 C C . ALA A 1 186 ? 15.670 2.982 8.325 1.00 84.69 186 ALA A C 1
ATOM 1439 O O . ALA A 1 186 ? 14.632 2.321 8.270 1.00 84.69 186 ALA A O 1
ATOM 1440 N N . LEU A 1 187 ? 16.272 3.451 7.228 1.00 89.88 187 LEU A N 1
ATOM 1441 C CA . LEU A 1 187 ? 15.888 3.089 5.863 1.00 89.88 187 LEU A CA 1
ATOM 1442 C C . LEU A 1 187 ? 17.142 2.907 4.987 1.00 89.88 187 LEU A C 1
ATOM 1444 O O . LEU A 1 187 ? 17.394 3.732 4.101 1.00 89.88 187 LEU A O 1
ATOM 1448 N N . PRO A 1 188 ? 17.935 1.848 5.235 1.00 92.19 188 PRO A N 1
ATOM 1449 C CA . PRO A 1 188 ? 19.142 1.585 4.467 1.00 92.19 188 PRO A CA 1
ATOM 1450 C C . PRO A 1 188 ? 18.798 1.296 3.006 1.00 92.19 188 PRO A C 1
ATOM 1452 O O . PRO A 1 188 ? 17.760 0.704 2.696 1.00 92.19 188 PRO A O 1
ATOM 1455 N N . GLU A 1 189 ? 19.687 1.706 2.104 1.00 92.31 189 GLU A N 1
ATOM 1456 C CA . GLU A 1 189 ? 19.548 1.380 0.687 1.00 92.31 189 GLU A CA 1
ATOM 1457 C C . GLU A 1 189 ? 19.605 -0.144 0.479 1.00 92.31 189 GLU A C 1
ATOM 1459 O O . GLU A 1 189 ? 20.376 -0.836 1.156 1.00 92.31 189 GLU A O 1
ATOM 1464 N N . PRO A 1 190 ? 18.791 -0.691 -0.440 1.00 95.38 190 PRO A N 1
ATOM 1465 C CA . PRO A 1 190 ? 18.812 -2.115 -0.724 1.00 95.38 190 PRO A CA 1
ATOM 1466 C C . PRO A 1 190 ? 20.157 -2.538 -1.308 1.00 95.38 190 PRO A C 1
ATOM 1468 O O . PRO A 1 190 ? 20.785 -1.809 -2.077 1.00 95.38 190 PRO A O 1
ATOM 1471 N N . THR A 1 191 ? 20.575 -3.756 -0.981 1.00 95.94 191 THR A N 1
ATOM 1472 C CA . THR A 1 191 ? 21.791 -4.350 -1.534 1.00 95.94 191 THR A CA 1
ATOM 1473 C C . THR A 1 191 ? 21.471 -5.173 -2.772 1.00 95.94 191 THR A C 1
ATOM 1475 O O . THR A 1 191 ? 20.377 -5.718 -2.923 1.00 95.94 191 THR A O 1
ATOM 1478 N N . GLU A 1 192 ? 22.433 -5.267 -3.685 1.00 95.44 192 GLU A N 1
ATOM 1479 C CA . GLU A 1 192 ? 22.277 -6.051 -4.905 1.00 95.44 192 GLU A CA 1
ATOM 1480 C C . GLU A 1 192 ? 22.749 -7.492 -4.703 1.00 95.44 192 GLU A C 1
ATOM 1482 O O . GLU A 1 192 ? 23.888 -7.731 -4.296 1.00 95.44 192 GLU A O 1
ATOM 1487 N N . ALA A 1 193 ? 21.911 -8.461 -5.067 1.00 89.69 193 ALA A N 1
ATOM 1488 C CA . ALA A 1 193 ? 22.251 -9.877 -5.011 1.00 89.69 193 ALA A CA 1
ATOM 1489 C C . ALA A 1 193 ? 22.105 -10.552 -6.379 1.00 89.69 193 ALA A C 1
ATOM 1491 O O . ALA A 1 193 ? 21.162 -10.309 -7.133 1.00 89.69 193 ALA A O 1
ATOM 1492 N N . LEU A 1 194 ? 23.056 -11.438 -6.689 1.00 83.56 194 LEU A N 1
ATOM 1493 C CA . LEU A 1 194 ? 22.911 -12.401 -7.776 1.00 83.56 194 LEU A CA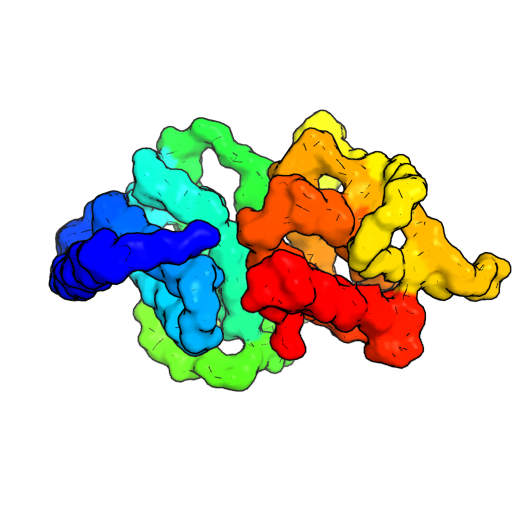 1
ATOM 1494 C C . LEU A 1 194 ? 22.305 -13.677 -7.205 1.00 83.56 194 LEU A C 1
ATOM 1496 O O . LEU A 1 194 ? 22.956 -14.387 -6.440 1.00 83.56 194 LEU A O 1
ATOM 1500 N N . PHE A 1 195 ? 21.081 -13.985 -7.608 1.00 74.31 195 PHE A N 1
ATOM 1501 C CA . PHE A 1 195 ? 20.481 -15.280 -7.328 1.00 74.31 195 PHE A CA 1
ATOM 1502 C C . PHE A 1 195 ? 20.913 -16.260 -8.420 1.00 74.31 195 PHE A C 1
ATOM 1504 O O . PHE A 1 195 ? 20.484 -16.167 -9.566 1.00 74.31 195 PHE A O 1
ATOM 1511 N N . THR A 1 196 ? 21.814 -17.178 -8.068 1.00 63.91 196 THR A N 1
ATOM 1512 C CA . THR A 1 196 ? 22.338 -18.223 -8.969 1.00 63.91 196 THR A CA 1
ATOM 1513 C C . THR A 1 196 ? 21.523 -19.513 -8.925 1.00 63.91 196 THR A C 1
ATOM 1515 O O . THR A 1 196 ? 21.802 -20.448 -9.675 1.00 63.91 196 THR A O 1
ATOM 1518 N N . VAL A 1 197 ? 20.521 -19.583 -8.047 1.00 69.81 197 VAL A N 1
ATOM 1519 C CA . VAL A 1 197 ? 19.634 -20.739 -7.935 1.00 69.81 197 VAL A CA 1
ATOM 1520 C C . VAL A 1 197 ? 18.724 -20.769 -9.159 1.00 69.81 197 VAL A C 1
ATOM 1522 O O . VAL A 1 197 ? 18.012 -19.804 -9.426 1.00 69.81 197 VAL A O 1
ATOM 1525 N N . MET A 1 198 ? 18.743 -21.883 -9.890 1.00 67.56 198 MET A N 1
ATOM 1526 C CA . MET A 1 198 ? 17.726 -22.174 -10.896 1.00 67.56 198 MET A CA 1
ATOM 1527 C C . MET A 1 198 ? 16.414 -22.496 -10.176 1.00 67.56 198 MET A C 1
ATOM 1529 O O . MET A 1 198 ? 16.175 -23.641 -9.798 1.00 67.56 198 MET A O 1
ATOM 1533 N N . ASP A 1 199 ? 15.605 -21.471 -9.932 1.00 82.81 199 ASP A N 1
ATOM 1534 C CA . ASP A 1 199 ? 14.219 -21.604 -9.501 1.00 82.81 199 ASP A CA 1
ATOM 1535 C C . ASP A 1 199 ? 13.263 -21.160 -10.620 1.00 82.81 199 ASP A C 1
ATOM 1537 O O . ASP A 1 199 ? 13.666 -20.546 -11.608 1.00 82.81 199 ASP A O 1
ATOM 1541 N N . ASP A 1 200 ? 11.978 -21.480 -10.466 1.00 86.94 200 ASP A N 1
ATOM 1542 C CA . ASP A 1 200 ? 10.939 -21.094 -11.430 1.00 86.94 200 ASP A CA 1
ATOM 1543 C C . ASP A 1 200 ? 10.553 -19.605 -11.318 1.00 86.94 200 ASP A C 1
ATOM 1545 O O . ASP A 1 200 ? 9.558 -19.171 -11.903 1.00 86.94 200 ASP A O 1
ATOM 1549 N N . PHE A 1 201 ? 11.272 -18.810 -10.512 1.00 90.44 201 PHE A N 1
ATOM 1550 C CA . PHE A 1 201 ? 10.934 -17.405 -10.325 1.00 90.44 201 PHE A CA 1
ATOM 1551 C C . PHE A 1 201 ? 11.251 -16.613 -11.606 1.00 90.44 201 PHE A C 1
ATOM 1553 O O . PHE A 1 201 ? 12.362 -16.720 -12.135 1.00 90.44 201 PHE A O 1
ATOM 1560 N N . PRO A 1 202 ? 10.314 -15.788 -12.112 1.00 91.88 202 PRO A N 1
ATOM 1561 C CA . PRO A 1 202 ? 10.544 -14.990 -13.307 1.00 91.88 202 PRO A CA 1
ATOM 1562 C C . PRO A 1 202 ? 11.767 -14.088 -13.178 1.00 91.88 202 PRO A C 1
ATOM 1564 O O . PRO A 1 202 ? 11.977 -13.446 -12.155 1.00 91.88 202 PRO A O 1
ATOM 1567 N N . VAL A 1 203 ? 12.555 -13.998 -14.244 1.00 90.50 203 VAL A N 1
ATOM 1568 C CA . VAL A 1 203 ? 13.723 -13.116 -14.290 1.00 90.50 203 VAL A CA 1
ATOM 1569 C C . VAL A 1 203 ? 13.305 -11.768 -14.865 1.00 90.50 203 VAL A C 1
ATOM 1571 O O . VAL A 1 203 ? 12.706 -11.715 -15.942 1.00 90.50 203 VAL A O 1
ATOM 1574 N N . PHE A 1 204 ? 13.607 -10.687 -14.146 1.00 93.44 204 PHE A N 1
ATOM 1575 C CA . PHE A 1 204 ? 13.463 -9.334 -14.673 1.00 93.44 204 PHE A CA 1
ATOM 1576 C C . PHE A 1 204 ? 14.610 -9.044 -15.644 1.00 93.44 204 PHE A C 1
ATOM 1578 O O . PHE A 1 204 ? 15.773 -9.315 -15.348 1.00 93.44 204 PHE A O 1
ATOM 1585 N N . GLU A 1 205 ? 14.273 -8.508 -16.811 1.00 92.69 205 GLU A N 1
ATOM 1586 C CA . GLU A 1 205 ? 15.214 -8.143 -17.865 1.00 92.69 205 GLU A CA 1
ATOM 1587 C C . GLU A 1 205 ? 14.940 -6.697 -18.269 1.00 92.69 205 GLU A C 1
ATOM 1589 O O . GLU A 1 205 ? 13.784 -6.271 -18.309 1.00 92.69 205 GLU A O 1
ATOM 1594 N N . MET A 1 206 ? 16.006 -5.948 -18.545 1.00 91.19 206 MET A N 1
ATOM 1595 C CA . MET A 1 206 ? 15.925 -4.554 -18.967 1.00 91.19 206 MET A CA 1
ATOM 1596 C C . MET A 1 206 ? 16.781 -4.307 -20.203 1.00 91.19 206 MET A C 1
ATOM 1598 O O . MET A 1 206 ? 17.814 -4.951 -20.404 1.00 91.19 206 MET A O 1
ATOM 1602 N N . HIS A 1 207 ? 16.349 -3.367 -21.030 1.00 86.94 207 HIS A N 1
ATOM 1603 C CA . HIS A 1 207 ? 17.064 -2.917 -22.205 1.00 86.94 207 HIS A CA 1
ATOM 1604 C C . HIS A 1 207 ? 17.865 -1.656 -21.881 1.00 86.94 207 HIS A C 1
ATOM 1606 O O . HIS A 1 207 ? 17.327 -0.651 -21.419 1.00 86.94 207 HIS A O 1
ATOM 1612 N N . ASP A 1 208 ? 19.165 -1.713 -22.145 1.00 81.06 208 ASP A N 1
ATOM 1613 C CA . ASP A 1 208 ? 20.045 -0.551 -22.143 1.00 81.06 208 ASP A CA 1
ATOM 1614 C C . ASP A 1 208 ? 20.503 -0.269 -23.577 1.00 81.06 208 ASP A C 1
ATOM 1616 O O . ASP A 1 208 ? 20.884 -1.183 -24.308 1.00 81.06 208 ASP A O 1
ATOM 1620 N N . SER A 1 209 ? 20.484 0.999 -23.983 1.00 77.06 209 SER A N 1
ATOM 1621 C CA . SER A 1 209 ? 20.882 1.411 -25.330 1.00 77.06 209 SER A CA 1
ATOM 1622 C C . SER A 1 209 ? 22.366 1.162 -25.607 1.00 77.06 209 SER A C 1
ATOM 1624 O O . SER A 1 209 ? 22.737 0.970 -26.765 1.00 77.06 209 SER A O 1
ATOM 1626 N N . ALA A 1 210 ? 23.211 1.128 -24.569 1.00 76.38 210 ALA A N 1
ATOM 1627 C CA . ALA A 1 210 ? 24.638 0.840 -24.706 1.00 76.38 210 ALA A CA 1
ATOM 1628 C C . ALA A 1 210 ? 24.957 -0.667 -24.701 1.00 76.38 210 ALA A C 1
ATOM 1630 O O . ALA A 1 210 ? 25.841 -1.108 -25.435 1.00 76.38 210 ALA A O 1
ATOM 1631 N N . SER A 1 211 ? 24.243 -1.453 -23.889 1.00 75.44 211 SER A N 1
ATOM 1632 C CA . SER A 1 211 ? 24.602 -2.850 -23.581 1.00 75.44 211 SER A CA 1
ATOM 1633 C C . SER A 1 211 ? 23.622 -3.895 -24.135 1.00 75.44 211 SER A C 1
ATOM 1635 O O . SER A 1 211 ? 23.893 -5.094 -24.071 1.00 75.44 211 SER A O 1
ATOM 1637 N N . GLY A 1 212 ? 22.479 -3.462 -24.672 1.00 85.12 212 GLY A N 1
ATOM 1638 C CA . GLY A 1 212 ? 21.378 -4.330 -25.078 1.00 85.12 212 GLY A CA 1
ATOM 1639 C C . GLY A 1 212 ? 20.562 -4.863 -23.895 1.00 85.12 212 GLY A C 1
ATOM 1640 O O . GLY A 1 212 ? 20.536 -4.286 -22.804 1.00 85.12 212 GLY A O 1
ATOM 1641 N N . ALA A 1 213 ? 19.852 -5.971 -24.125 1.00 87.75 213 ALA A N 1
ATOM 1642 C CA . ALA A 1 213 ? 19.072 -6.642 -23.088 1.00 87.75 213 ALA A CA 1
ATOM 1643 C C . ALA A 1 213 ? 19.993 -7.309 -22.055 1.00 87.75 213 ALA A C 1
ATOM 1645 O O . ALA A 1 213 ? 20.847 -8.123 -22.411 1.00 87.75 213 ALA A O 1
ATOM 1646 N N . HIS A 1 214 ? 19.797 -6.999 -20.775 1.00 89.38 214 HIS A N 1
ATOM 1647 C CA . HIS A 1 214 ? 20.560 -7.588 -19.680 1.00 89.38 214 HIS A CA 1
ATOM 1648 C C . HIS A 1 214 ? 19.693 -7.849 -18.442 1.00 89.38 214 HIS A C 1
ATOM 1650 O O . HIS A 1 214 ? 18.569 -7.363 -18.312 1.00 89.38 214 HIS A O 1
ATOM 1656 N N . ARG A 1 215 ? 20.238 -8.651 -17.521 1.00 90.56 215 ARG A N 1
ATOM 1657 C CA . ARG A 1 215 ? 19.587 -9.065 -16.272 1.00 90.56 215 ARG A CA 1
ATOM 1658 C C . ARG A 1 215 ? 20.166 -8.265 -15.107 1.00 90.56 215 ARG A C 1
ATOM 1660 O O . ARG A 1 215 ? 21.297 -8.555 -14.704 1.00 90.56 215 ARG A O 1
ATOM 1667 N N . PRO A 1 216 ? 19.454 -7.255 -14.581 1.00 91.38 216 PRO A N 1
ATOM 1668 C CA . PRO A 1 216 ? 19.921 -6.530 -13.413 1.00 91.38 216 PRO A CA 1
ATOM 1669 C C . PRO A 1 216 ? 19.896 -7.442 -12.182 1.00 91.38 216 PRO A C 1
ATOM 1671 O O . PRO A 1 216 ? 19.147 -8.417 -12.115 1.00 91.38 216 PRO A O 1
ATOM 1674 N N . ARG A 1 217 ? 20.721 -7.117 -11.184 1.00 93.06 217 ARG A N 1
ATOM 1675 C CA . ARG A 1 217 ? 20.733 -7.833 -9.901 1.00 93.06 217 ARG A CA 1
ATOM 1676 C C . ARG A 1 217 ? 19.452 -7.552 -9.126 1.00 93.06 217 ARG A C 1
ATOM 1678 O O . ARG A 1 217 ? 18.985 -6.412 -9.125 1.00 93.06 217 ARG A O 1
ATOM 1685 N N . ASP A 1 218 ? 18.931 -8.548 -8.425 1.00 94.31 218 ASP A N 1
ATOM 1686 C CA . ASP A 1 218 ? 17.772 -8.363 -7.552 1.00 94.31 218 ASP A CA 1
ATOM 1687 C C . ASP A 1 218 ? 18.142 -7.512 -6.332 1.00 94.31 218 ASP A C 1
ATOM 1689 O O . ASP A 1 218 ? 19.302 -7.470 -5.908 1.00 94.31 218 ASP A O 1
ATOM 1693 N N . LEU A 1 219 ? 17.143 -6.840 -5.765 1.00 96.50 219 LEU A N 1
ATOM 1694 C CA . LEU A 1 219 ? 17.288 -6.018 -4.570 1.00 96.50 219 LEU A CA 1
ATOM 1695 C C . LEU A 1 219 ? 16.915 -6.819 -3.321 1.00 96.50 219 LEU A C 1
ATOM 1697 O O . LEU A 1 219 ? 15.834 -7.406 -3.239 1.00 96.50 219 LEU A O 1
ATOM 1701 N N . VAL A 1 220 ? 17.812 -6.811 -2.337 1.00 95.38 220 VAL A N 1
ATOM 1702 C CA . VAL A 1 220 ? 17.652 -7.475 -1.041 1.00 95.38 220 VAL A CA 1
ATOM 1703 C C . VAL A 1 220 ? 17.598 -6.428 0.064 1.00 95.38 220 VAL A C 1
ATOM 1705 O O . VAL A 1 220 ? 18.293 -5.412 0.028 1.00 95.38 220 VAL A O 1
ATOM 1708 N N . TYR A 1 221 ? 16.751 -6.691 1.055 1.00 95.06 221 TYR A N 1
ATOM 1709 C CA . TYR A 1 221 ? 16.476 -5.782 2.158 1.00 95.06 221 TYR A CA 1
ATOM 1710 C C . TYR A 1 221 ? 16.838 -6.437 3.493 1.00 95.06 221 TYR A C 1
ATOM 1712 O O . TYR A 1 221 ? 16.725 -7.658 3.616 1.00 95.06 221 TYR A O 1
ATOM 1720 N N . PRO A 1 222 ? 17.217 -5.656 4.520 1.00 94.31 222 PRO A N 1
ATOM 1721 C CA . PRO A 1 222 ? 17.496 -6.207 5.847 1.00 94.31 222 PRO A CA 1
ATOM 1722 C C . PRO A 1 222 ? 16.275 -6.861 6.499 1.00 94.31 222 PRO A C 1
ATOM 1724 O O . PRO A 1 222 ? 16.408 -7.835 7.234 1.00 94.31 222 PRO A O 1
ATOM 1727 N N . ASN A 1 223 ? 15.084 -6.310 6.253 1.00 92.25 223 ASN A N 1
ATOM 1728 C CA . ASN A 1 223 ? 13.818 -6.815 6.768 1.00 92.25 223 ASN A CA 1
ATOM 1729 C C . ASN A 1 223 ? 12.639 -6.343 5.895 1.00 92.25 223 ASN A C 1
ATOM 1731 O O . ASN A 1 223 ? 12.797 -5.587 4.930 1.00 92.25 223 ASN A O 1
ATOM 1735 N N . VAL A 1 224 ? 11.446 -6.814 6.250 1.00 91.06 224 VAL A N 1
ATOM 1736 C CA . VAL A 1 224 ? 10.182 -6.534 5.551 1.00 91.06 224 VAL A CA 1
ATOM 1737 C C . VAL A 1 224 ? 9.782 -5.080 5.642 1.00 91.06 224 VAL A C 1
ATOM 1739 O O . VAL A 1 224 ? 9.285 -4.542 4.662 1.00 91.06 224 VAL A O 1
ATOM 1742 N N . ASP A 1 225 ? 9.999 -4.448 6.790 1.00 90.62 225 ASP A N 1
ATOM 1743 C CA . ASP A 1 225 ? 9.553 -3.082 7.039 1.00 90.62 225 ASP A CA 1
ATOM 1744 C C . ASP A 1 225 ? 10.313 -2.102 6.140 1.00 90.62 225 ASP A C 1
ATOM 1746 O O . ASP A 1 225 ? 9.709 -1.240 5.499 1.00 90.62 225 ASP A O 1
ATOM 1750 N N . VAL A 1 226 ? 11.629 -2.300 5.992 1.00 93.88 226 VAL A N 1
ATOM 1751 C CA . VAL A 1 226 ? 12.479 -1.538 5.062 1.00 93.88 226 VAL A CA 1
ATOM 1752 C C . VAL A 1 226 ? 12.069 -1.797 3.612 1.00 93.88 226 VAL A C 1
ATOM 1754 O O . VAL A 1 226 ? 11.992 -0.855 2.819 1.00 93.88 226 VAL A O 1
ATOM 1757 N N . CYS A 1 227 ? 11.764 -3.051 3.261 1.00 95.00 227 CYS A N 1
ATOM 1758 C CA . CYS A 1 227 ? 11.265 -3.411 1.933 1.00 95.00 227 CYS A CA 1
ATOM 1759 C C . CYS A 1 227 ? 9.934 -2.704 1.628 1.00 95.00 227 CYS A C 1
ATOM 1761 O O . CYS A 1 227 ? 9.808 -2.023 0.609 1.00 95.00 227 CYS A O 1
ATOM 1763 N N . ALA A 1 228 ? 8.969 -2.796 2.544 1.00 94.50 228 ALA A N 1
ATOM 1764 C CA . ALA A 1 228 ? 7.649 -2.200 2.421 1.00 94.50 228 ALA A CA 1
ATOM 1765 C C . ALA A 1 228 ? 7.732 -0.675 2.318 1.00 94.50 228 ALA A C 1
ATOM 1767 O O . ALA A 1 228 ? 7.118 -0.103 1.420 1.00 94.50 228 ALA A O 1
ATOM 1768 N N . ALA A 1 229 ? 8.522 -0.015 3.169 1.00 95.44 229 ALA A N 1
ATOM 1769 C CA . ALA A 1 229 ? 8.725 1.432 3.122 1.00 95.44 229 ALA A CA 1
ATOM 1770 C C . ALA A 1 229 ? 9.401 1.884 1.819 1.00 95.44 229 ALA A C 1
ATOM 1772 O O . ALA A 1 229 ? 8.944 2.836 1.188 1.00 95.44 229 ALA A O 1
ATOM 1773 N N . THR A 1 230 ? 10.439 1.173 1.373 1.00 96.19 230 THR A N 1
ATOM 1774 C CA . THR A 1 230 ? 11.171 1.512 0.144 1.00 96.19 230 THR A CA 1
ATOM 1775 C C . THR A 1 230 ? 10.308 1.342 -1.107 1.00 96.19 230 THR A C 1
ATOM 1777 O O . THR A 1 230 ? 10.229 2.255 -1.930 1.00 96.19 230 THR A O 1
ATOM 1780 N N . ILE A 1 231 ? 9.608 0.211 -1.241 1.00 97.06 231 ILE A N 1
ATOM 1781 C CA . ILE A 1 231 ? 8.702 -0.028 -2.375 1.00 97.06 231 ILE A CA 1
ATOM 1782 C C . ILE A 1 231 ? 7.523 0.945 -2.331 1.00 97.06 231 ILE A C 1
ATOM 1784 O O . ILE A 1 231 ? 7.150 1.480 -3.372 1.00 97.06 231 ILE A O 1
ATOM 1788 N N . SER A 1 232 ? 6.962 1.214 -1.145 1.00 96.94 232 SER A N 1
ATOM 1789 C CA . SER A 1 232 ? 5.884 2.197 -0.986 1.00 96.94 232 SER A CA 1
ATOM 1790 C C . SER A 1 232 ? 6.328 3.581 -1.445 1.00 96.94 232 SER A C 1
ATOM 1792 O O . SER A 1 232 ? 5.586 4.238 -2.161 1.00 96.94 232 SER A O 1
ATOM 1794 N N . TYR A 1 233 ? 7.551 4.007 -1.115 1.00 96.88 233 TYR A N 1
ATOM 1795 C CA . TYR A 1 233 ? 8.085 5.293 -1.563 1.00 96.88 233 TYR A CA 1
ATOM 1796 C C . TYR A 1 233 ? 8.132 5.384 -3.095 1.00 96.88 233 TYR A C 1
ATOM 1798 O O . TYR A 1 233 ? 7.592 6.330 -3.670 1.00 96.88 233 TYR A O 1
ATOM 1806 N N . TRP A 1 234 ? 8.704 4.379 -3.768 1.00 96.88 234 TRP A N 1
ATOM 1807 C CA . TRP A 1 234 ? 8.739 4.340 -5.234 1.00 96.88 234 TRP A CA 1
ATOM 1808 C C . TRP A 1 234 ? 7.336 4.288 -5.842 1.00 96.88 234 TRP A C 1
ATOM 1810 O O . TRP A 1 234 ? 7.045 5.035 -6.773 1.00 96.88 234 TRP A O 1
ATOM 1820 N N . ALA A 1 235 ? 6.451 3.452 -5.297 1.00 96.81 235 ALA A N 1
ATOM 1821 C CA . ALA A 1 235 ? 5.083 3.307 -5.775 1.00 96.81 235 ALA A CA 1
ATOM 1822 C C . ALA A 1 235 ? 4.280 4.606 -5.604 1.00 96.81 235 ALA A C 1
ATOM 1824 O O . ALA A 1 235 ? 3.631 5.046 -6.544 1.00 96.81 235 ALA A O 1
ATOM 1825 N N . PHE A 1 236 ? 4.357 5.276 -4.454 1.00 96.62 236 PHE A N 1
ATOM 1826 C CA . PHE A 1 236 ? 3.676 6.554 -4.246 1.00 96.62 236 PHE A CA 1
ATOM 1827 C C . PHE A 1 236 ? 4.209 7.638 -5.172 1.00 96.62 236 PHE A C 1
ATOM 1829 O O . PHE A 1 236 ? 3.417 8.386 -5.732 1.00 96.62 236 PHE A O 1
ATOM 1836 N N . TYR A 1 237 ? 5.517 7.672 -5.425 1.00 94.25 237 TYR A N 1
ATOM 1837 C CA . TYR A 1 237 ? 6.084 8.603 -6.395 1.00 94.25 237 TYR A CA 1
ATOM 1838 C C . TYR A 1 237 ? 5.557 8.348 -7.815 1.00 94.25 237 TYR A C 1
ATOM 1840 O O . TYR A 1 237 ? 5.198 9.288 -8.521 1.00 94.25 237 TYR A O 1
ATOM 1848 N N . LEU A 1 238 ? 5.465 7.080 -8.234 1.00 94.25 238 LEU A N 1
ATOM 1849 C CA . LEU A 1 238 ? 4.867 6.708 -9.520 1.00 94.25 238 LEU A CA 1
ATOM 1850 C C . LEU A 1 238 ? 3.364 7.015 -9.579 1.00 94.25 238 LEU A C 1
ATOM 1852 O O . LEU A 1 238 ? 2.860 7.356 -10.650 1.00 94.25 238 LEU A O 1
ATOM 1856 N N . ALA A 1 239 ? 2.663 6.921 -8.448 1.00 93.75 239 ALA A N 1
ATOM 1857 C CA . ALA A 1 239 ? 1.243 7.229 -8.348 1.00 93.75 239 ALA A CA 1
ATOM 1858 C C . ALA A 1 239 ? 0.950 8.723 -8.512 1.00 93.75 239 ALA A C 1
ATOM 1860 O O . ALA A 1 239 ? -0.154 9.065 -8.915 1.00 93.75 239 ALA A O 1
ATOM 1861 N N . VAL A 1 240 ? 1.899 9.624 -8.239 1.00 92.06 240 VAL A N 1
ATOM 1862 C CA . VAL A 1 240 ? 1.704 11.048 -8.528 1.00 92.06 240 VAL A CA 1
ATOM 1863 C C . VAL A 1 240 ? 1.986 11.304 -10.018 1.00 92.06 240 VAL A C 1
ATOM 1865 O O . VAL A 1 240 ? 3.114 11.092 -10.485 1.00 92.06 240 VAL A O 1
ATOM 1868 N N . PRO A 1 241 ? 1.003 11.775 -10.804 1.00 77.38 241 PRO A N 1
ATOM 1869 C CA . PRO A 1 241 ? 1.204 12.129 -12.204 1.00 77.38 241 PRO A CA 1
ATOM 1870 C C . PRO A 1 241 ? 1.820 13.528 -12.287 1.00 77.38 241 PRO A C 1
ATOM 1872 O O . PRO A 1 241 ? 1.177 14.512 -12.629 1.00 77.38 241 PRO A O 1
ATOM 1875 N N . THR A 1 242 ? 3.093 13.624 -11.918 1.00 73.88 242 THR A N 1
ATOM 1876 C CA . THR A 1 242 ? 3.901 14.818 -12.174 1.00 73.88 242 THR A CA 1
ATOM 1877 C C . THR A 1 242 ? 4.592 14.714 -13.527 1.00 73.88 242 THR A C 1
ATOM 1879 O O . THR A 1 242 ? 4.905 13.612 -13.986 1.00 73.88 242 THR A O 1
ATOM 1882 N N . GLY A 1 243 ? 4.957 15.861 -14.109 1.00 61.34 243 GLY A N 1
ATOM 1883 C CA . GLY A 1 243 ? 5.912 15.959 -15.223 1.00 61.34 243 GLY A CA 1
ATOM 1884 C C . GLY A 1 243 ? 7.352 15.573 -14.847 1.00 61.34 243 GLY A C 1
ATOM 1885 O O . GLY A 1 243 ? 8.302 16.065 -15.453 1.00 61.34 243 GLY A O 1
ATOM 1886 N N . ALA A 1 244 ? 7.538 14.740 -13.814 1.00 62.75 244 ALA A N 1
ATOM 1887 C CA . ALA A 1 244 ? 8.841 14.251 -13.395 1.00 62.75 244 ALA A CA 1
ATOM 1888 C C . ALA A 1 244 ? 9.576 13.594 -14.567 1.00 62.75 244 ALA A C 1
ATOM 1890 O O . ALA A 1 244 ? 8.967 12.945 -15.419 1.00 62.75 244 ALA A O 1
ATOM 1891 N N . SER A 1 245 ? 10.905 13.730 -14.570 1.00 73.31 245 SER A N 1
ATOM 1892 C CA . SER A 1 245 ? 11.751 13.125 -15.597 1.00 73.31 245 SER A CA 1
ATOM 1893 C C . SER A 1 245 ? 11.419 11.640 -15.770 1.00 73.31 245 SER A C 1
ATOM 1895 O O . SER A 1 245 ? 11.420 10.868 -14.802 1.00 73.31 245 SER A O 1
ATOM 1897 N N . LEU A 1 246 ? 11.176 11.249 -17.024 1.00 77.25 246 LEU A N 1
ATOM 1898 C CA . LEU A 1 246 ? 10.914 9.866 -17.427 1.00 77.25 246 LEU A CA 1
ATOM 1899 C C . LEU A 1 246 ? 12.003 8.911 -16.913 1.00 77.25 246 LEU A C 1
ATOM 1901 O O . LEU A 1 246 ? 11.700 7.770 -16.573 1.00 77.25 246 LEU A O 1
ATOM 1905 N N . THR A 1 247 ? 13.242 9.394 -16.760 1.00 83.81 247 THR A N 1
ATOM 1906 C CA . THR A 1 247 ? 14.374 8.628 -16.225 1.00 83.81 247 THR A CA 1
ATOM 1907 C C . THR A 1 247 ? 14.115 8.111 -14.809 1.00 83.81 247 THR A C 1
ATOM 1909 O O . THR A 1 247 ? 14.350 6.938 -14.528 1.00 83.81 247 THR A O 1
ATOM 1912 N N . TRP A 1 248 ? 13.594 8.951 -13.907 1.00 85.56 248 TRP A N 1
ATOM 1913 C CA . TRP A 1 248 ? 13.343 8.538 -12.522 1.00 85.56 248 TRP A CA 1
ATOM 1914 C C . TRP A 1 248 ? 12.148 7.595 -12.418 1.00 85.56 248 TRP A C 1
ATOM 1916 O O . TRP A 1 248 ? 12.208 6.619 -11.671 1.00 85.56 248 TRP A O 1
ATOM 1926 N N . ARG A 1 249 ? 11.089 7.839 -13.205 1.00 90.88 249 ARG A N 1
ATOM 1927 C CA . ARG A 1 249 ? 9.928 6.936 -13.266 1.00 90.88 249 ARG A CA 1
ATOM 1928 C C . ARG A 1 249 ? 10.349 5.545 -13.742 1.00 90.88 249 ARG A C 1
ATOM 1930 O O . ARG A 1 249 ? 9.988 4.550 -13.119 1.00 90.88 249 ARG A O 1
ATOM 1937 N N . TYR A 1 250 ? 11.178 5.489 -14.782 1.00 92.38 250 TYR A N 1
ATOM 1938 C CA . TYR A 1 250 ? 11.755 4.245 -15.282 1.00 92.38 250 TYR A CA 1
ATOM 1939 C C . TYR A 1 250 ? 12.609 3.536 -14.220 1.00 92.38 250 TYR A C 1
ATOM 1941 O O . TYR A 1 250 ? 12.414 2.347 -13.967 1.00 92.38 250 TYR A O 1
ATOM 1949 N N . GLN A 1 251 ? 13.499 4.263 -13.535 1.00 93.44 251 GLN A N 1
ATOM 1950 C CA . GLN A 1 251 ? 14.349 3.690 -12.487 1.00 93.44 251 GLN A CA 1
ATOM 1951 C C . GLN A 1 251 ? 13.535 3.119 -11.318 1.00 93.44 251 GLN A C 1
ATOM 1953 O O . GLN A 1 251 ? 13.840 2.034 -10.826 1.00 93.44 251 GLN A O 1
ATOM 1958 N N . TYR A 1 252 ? 12.498 3.827 -10.865 1.00 95.56 252 TYR A N 1
ATOM 1959 C CA . TYR A 1 252 ? 11.625 3.357 -9.788 1.00 95.56 252 TYR A CA 1
ATOM 1960 C C . TYR A 1 252 ? 10.824 2.126 -10.204 1.00 95.56 252 TYR A C 1
ATOM 1962 O O . TYR A 1 252 ? 10.743 1.178 -9.426 1.00 95.56 252 TYR A O 1
ATOM 1970 N N . ALA A 1 253 ? 10.315 2.084 -11.438 1.00 95.94 253 ALA A N 1
ATOM 1971 C CA . ALA A 1 253 ? 9.655 0.895 -11.963 1.00 95.94 253 ALA A CA 1
ATOM 1972 C C . ALA A 1 253 ? 10.613 -0.310 -12.036 1.00 95.94 253 ALA A C 1
ATOM 1974 O O . ALA A 1 253 ? 10.266 -1.402 -11.585 1.00 95.94 253 ALA A O 1
ATOM 1975 N N . CYS A 1 254 ? 11.850 -0.105 -12.505 1.00 95.81 254 CYS A N 1
ATOM 1976 C CA . CYS A 1 254 ? 12.881 -1.145 -12.517 1.00 95.81 254 CYS A CA 1
ATOM 1977 C C . CYS A 1 254 ? 13.200 -1.641 -11.105 1.00 95.81 254 CYS A C 1
ATOM 1979 O O . CYS A 1 254 ? 13.256 -2.845 -10.868 1.00 95.81 254 CYS A O 1
ATOM 1981 N N . ASN A 1 255 ? 13.389 -0.727 -10.151 1.00 97.06 255 ASN A N 1
ATOM 1982 C CA . ASN A 1 255 ? 13.678 -1.087 -8.769 1.00 97.06 255 ASN A CA 1
ATOM 1983 C C . ASN A 1 255 ? 12.534 -1.892 -8.144 1.00 97.06 255 ASN A C 1
ATOM 1985 O O . ASN A 1 255 ? 12.806 -2.917 -7.532 1.00 97.06 255 ASN A O 1
ATOM 1989 N N . ILE A 1 256 ? 11.273 -1.504 -8.374 1.00 97.38 256 ILE A N 1
ATOM 1990 C CA . ILE A 1 256 ? 10.099 -2.282 -7.951 1.00 97.38 256 ILE A CA 1
ATOM 1991 C C . ILE A 1 256 ? 10.174 -3.713 -8.506 1.00 97.38 256 ILE A C 1
ATOM 1993 O O . ILE A 1 256 ? 10.027 -4.662 -7.738 1.00 97.38 256 ILE A O 1
ATOM 1997 N N . CYS A 1 257 ? 10.453 -3.895 -9.802 1.00 96.62 257 CYS A N 1
ATOM 1998 C CA . CYS A 1 257 ? 10.597 -5.229 -10.395 1.00 96.62 257 CYS A CA 1
ATOM 1999 C C . CYS A 1 257 ? 11.720 -6.049 -9.743 1.00 96.62 257 CYS A C 1
ATOM 2001 O O . CYS A 1 257 ? 11.509 -7.211 -9.394 1.00 96.62 257 CYS A O 1
ATOM 2003 N N . ARG A 1 258 ? 12.884 -5.430 -9.515 1.00 96.31 258 ARG A N 1
ATOM 2004 C CA . ARG A 1 258 ? 14.054 -6.060 -8.876 1.00 96.31 258 ARG A CA 1
ATOM 2005 C C . ARG A 1 258 ? 13.806 -6.458 -7.416 1.00 96.31 258 ARG A C 1
ATOM 2007 O O . ARG A 1 258 ? 14.520 -7.307 -6.891 1.00 96.31 258 ARG A O 1
ATOM 2014 N N . SER A 1 259 ? 12.810 -5.878 -6.747 1.00 96.25 259 SER A N 1
ATOM 2015 C CA . SER A 1 259 ? 12.434 -6.236 -5.371 1.00 96.25 259 SER A CA 1
ATOM 2016 C C . SER A 1 259 ? 11.508 -7.449 -5.279 1.00 96.25 259 SER A C 1
ATOM 2018 O O . SER A 1 259 ? 11.330 -8.006 -4.194 1.00 96.25 259 SER A O 1
ATOM 2020 N N . MET A 1 260 ? 10.893 -7.869 -6.391 1.00 94.62 260 MET A N 1
ATOM 2021 C CA . MET A 1 260 ? 9.792 -8.838 -6.361 1.00 94.62 260 MET A CA 1
ATOM 2022 C C . MET A 1 260 ? 10.205 -10.198 -5.814 1.00 94.62 260 MET A C 1
ATOM 2024 O O . MET A 1 260 ? 9.434 -10.808 -5.070 1.00 94.62 260 MET A O 1
ATOM 2028 N N . ARG A 1 261 ? 11.428 -10.657 -6.110 1.00 92.94 261 ARG A N 1
ATOM 2029 C CA . ARG A 1 261 ? 11.937 -11.922 -5.564 1.00 92.94 261 ARG A CA 1
ATOM 2030 C C . ARG A 1 261 ? 11.969 -11.884 -4.037 1.00 92.94 261 ARG A C 1
ATOM 2032 O O . ARG A 1 261 ? 11.457 -12.804 -3.399 1.00 92.94 261 ARG A O 1
ATOM 2039 N N . PHE A 1 262 ? 12.484 -10.799 -3.453 1.00 93.44 262 PHE A N 1
ATOM 2040 C CA . PHE A 1 262 ? 12.516 -10.624 -2.002 1.00 93.44 262 PHE A CA 1
ATOM 2041 C C . PHE A 1 262 ? 11.104 -10.634 -1.400 1.00 93.44 262 PHE A C 1
ATOM 2043 O O . PHE A 1 262 ? 10.869 -11.351 -0.424 1.00 93.44 262 PHE A O 1
ATOM 2050 N N . CYS A 1 263 ? 10.154 -9.898 -1.993 1.00 91.94 263 CYS A N 1
ATOM 2051 C CA . CYS A 1 263 ? 8.767 -9.857 -1.518 1.00 91.94 263 CYS A CA 1
ATOM 2052 C C . CYS A 1 263 ? 8.123 -11.250 -1.499 1.00 91.94 263 CYS A C 1
ATOM 2054 O O . CYS A 1 263 ? 7.529 -11.651 -0.499 1.00 91.94 263 CYS A O 1
ATOM 2056 N N . VAL A 1 264 ? 8.269 -11.998 -2.595 1.00 88.50 264 VAL A N 1
ATOM 2057 C CA . VAL A 1 264 ? 7.661 -13.324 -2.780 1.00 88.50 264 VAL A CA 1
ATOM 2058 C C . VAL A 1 264 ? 8.263 -14.373 -1.849 1.00 88.50 264 VAL A C 1
ATOM 2060 O O . VAL A 1 264 ? 7.535 -15.221 -1.334 1.00 88.50 264 VAL A O 1
ATOM 2063 N N . GLN A 1 265 ? 9.582 -14.346 -1.645 1.00 87.75 265 GLN A N 1
ATOM 2064 C CA . GLN A 1 265 ? 10.274 -15.337 -0.819 1.00 87.75 265 GLN A CA 1
ATOM 2065 C C . GLN A 1 265 ? 10.015 -15.138 0.672 1.00 87.75 265 GLN A C 1
ATOM 2067 O O . GLN A 1 265 ? 9.876 -16.120 1.397 1.00 87.75 265 GLN A O 1
ATOM 2072 N N . ASN A 1 266 ? 9.951 -13.887 1.124 1.00 85.94 266 ASN A N 1
ATOM 2073 C CA . ASN A 1 266 ? 9.886 -13.599 2.548 1.00 85.94 266 ASN A CA 1
ATOM 2074 C C . ASN A 1 266 ? 8.434 -13.455 3.036 1.00 85.94 266 ASN A C 1
ATOM 2076 O O . ASN A 1 266 ? 8.086 -14.025 4.065 1.00 85.94 266 ASN A O 1
ATOM 2080 N N . PHE A 1 267 ? 7.572 -12.720 2.316 1.00 79.94 267 PHE A N 1
ATOM 2081 C CA . PHE A 1 267 ? 6.234 -12.349 2.810 1.00 79.94 267 PHE A CA 1
ATOM 2082 C C . PHE A 1 267 ? 5.197 -12.232 1.678 1.00 79.94 267 PHE A C 1
ATOM 2084 O O . PHE A 1 267 ? 4.645 -11.149 1.452 1.00 79.94 267 PHE A O 1
ATOM 2091 N N . PRO A 1 268 ? 4.878 -13.338 0.974 1.00 64.12 268 PRO A N 1
ATOM 2092 C CA . PRO A 1 268 ? 4.063 -13.297 -0.242 1.00 64.12 268 PRO A CA 1
ATOM 2093 C C . PRO A 1 268 ? 2.666 -12.706 -0.011 1.00 64.12 268 PRO A C 1
ATOM 2095 O O . PRO A 1 268 ? 2.157 -11.999 -0.878 1.00 64.12 268 PRO A O 1
ATOM 2098 N N . PHE A 1 269 ? 2.072 -12.938 1.165 1.00 71.56 269 PHE A N 1
ATOM 2099 C CA . PHE A 1 269 ? 0.707 -12.505 1.485 1.00 71.56 269 PHE A CA 1
ATOM 2100 C C . PHE A 1 269 ? 0.639 -11.149 2.197 1.00 71.56 269 PHE A C 1
ATOM 2102 O O . PHE A 1 269 ? -0.194 -10.318 1.843 1.00 71.56 269 PHE A O 1
ATOM 2109 N N . ALA A 1 270 ? 1.550 -10.876 3.139 1.00 72.12 270 ALA A N 1
ATOM 2110 C CA . ALA A 1 270 ? 1.519 -9.634 3.920 1.00 72.12 270 ALA A CA 1
ATOM 2111 C C . ALA A 1 270 ? 1.704 -8.384 3.042 1.00 72.12 270 ALA A C 1
ATOM 2113 O O . ALA A 1 270 ? 1.097 -7.347 3.294 1.00 72.12 270 ALA A O 1
ATOM 2114 N N . LEU A 1 271 ? 2.493 -8.498 1.967 1.00 83.06 271 LEU A N 1
ATOM 2115 C CA . LEU A 1 271 ? 2.729 -7.409 1.019 1.00 83.06 271 LEU A CA 1
ATOM 2116 C C . LEU A 1 271 ? 1.914 -7.536 -0.273 1.00 83.06 271 LEU A C 1
ATOM 2118 O O . LEU A 1 271 ? 2.134 -6.752 -1.191 1.00 83.06 271 LEU A O 1
ATOM 2122 N N . THR A 1 272 ? 0.958 -8.469 -0.374 1.00 84.75 272 THR A N 1
ATOM 2123 C CA . THR A 1 272 ? 0.204 -8.693 -1.622 1.00 84.75 272 THR A CA 1
ATOM 2124 C C . THR A 1 272 ? -0.469 -7.417 -2.136 1.00 84.75 272 THR A C 1
ATOM 2126 O O . THR A 1 272 ? -0.401 -7.132 -3.330 1.00 84.75 272 THR A O 1
ATOM 2129 N N . CYS A 1 273 ? -1.093 -6.623 -1.257 1.00 86.44 273 CYS A N 1
ATOM 2130 C CA . CYS A 1 273 ? -1.732 -5.365 -1.654 1.00 86.44 273 CYS A CA 1
ATOM 2131 C C . CYS A 1 273 ? -0.716 -4.364 -2.222 1.00 86.44 273 CYS A C 1
ATOM 2133 O O . CYS A 1 273 ? -0.975 -3.761 -3.264 1.00 86.44 273 CYS A O 1
ATOM 2135 N N . LEU A 1 274 ? 0.448 -4.233 -1.576 1.00 92.00 274 LEU A N 1
ATOM 2136 C CA . LEU A 1 274 ? 1.532 -3.361 -2.030 1.00 92.00 274 LEU A CA 1
ATOM 2137 C C . LEU A 1 274 ? 2.107 -3.831 -3.364 1.00 92.00 274 LEU A C 1
ATOM 2139 O O . LEU A 1 274 ? 2.226 -3.030 -4.283 1.00 92.00 274 LEU A O 1
ATOM 2143 N N . VAL A 1 275 ? 2.414 -5.123 -3.491 1.00 91.69 275 VAL A N 1
ATOM 2144 C CA . VAL A 1 275 ? 2.958 -5.703 -4.724 1.00 91.69 275 VAL A CA 1
ATOM 2145 C C . VAL A 1 275 ? 1.978 -5.521 -5.878 1.00 91.69 275 VAL A C 1
ATOM 2147 O O . VAL A 1 275 ? 2.372 -5.040 -6.936 1.00 91.69 275 VAL A O 1
ATOM 2150 N N . ARG A 1 276 ? 0.691 -5.832 -5.677 1.00 90.19 276 ARG A N 1
ATOM 2151 C CA . ARG A 1 276 ? -0.346 -5.614 -6.693 1.00 90.19 276 ARG A CA 1
ATOM 2152 C C . ARG A 1 276 ? -0.404 -4.154 -7.128 1.00 90.19 276 ARG A C 1
ATOM 2154 O O . ARG A 1 276 ? -0.400 -3.878 -8.323 1.00 90.19 276 ARG A O 1
ATOM 2161 N N . PHE A 1 277 ? -0.470 -3.228 -6.174 1.00 92.06 277 PHE A N 1
ATOM 2162 C CA . PHE A 1 277 ? -0.530 -1.799 -6.472 1.00 92.06 277 PHE A CA 1
ATOM 2163 C C . PHE A 1 277 ? 0.718 -1.322 -7.229 1.00 92.06 277 PHE A C 1
ATOM 2165 O O . PHE A 1 277 ? 0.604 -0.691 -8.277 1.00 92.06 277 PHE A O 1
ATOM 2172 N N . ALA A 1 278 ? 1.908 -1.683 -6.748 1.00 95.00 278 ALA A N 1
ATOM 2173 C CA . ALA A 1 278 ? 3.176 -1.305 -7.357 1.00 95.00 278 ALA A CA 1
ATOM 2174 C C . ALA A 1 278 ? 3.316 -1.861 -8.784 1.00 95.00 278 ALA A C 1
ATOM 2176 O O . ALA A 1 278 ? 3.703 -1.126 -9.687 1.00 95.00 278 ALA A O 1
ATOM 2177 N N . LEU A 1 279 ? 2.941 -3.124 -9.020 1.00 93.88 279 LEU A N 1
ATOM 2178 C CA . LEU A 1 279 ? 2.980 -3.730 -10.354 1.00 93.88 279 LEU A CA 1
ATOM 2179 C C . LEU A 1 279 ? 1.974 -3.094 -11.325 1.00 93.88 279 LEU A C 1
ATOM 2181 O O . LEU A 1 279 ? 2.293 -2.951 -12.504 1.00 93.88 279 LEU A O 1
ATOM 2185 N N . LYS A 1 280 ? 0.795 -2.662 -10.849 1.00 92.12 280 LYS A N 1
ATOM 2186 C CA . LYS A 1 280 ? -0.146 -1.881 -11.674 1.00 92.12 280 LYS A CA 1
ATOM 2187 C C . LYS A 1 280 ? 0.498 -0.575 -12.147 1.00 92.12 280 LYS A C 1
ATOM 2189 O O . LYS A 1 280 ? 0.410 -0.252 -13.326 1.00 92.12 280 LYS A O 1
ATOM 2194 N N . LEU A 1 281 ? 1.203 0.136 -11.265 1.00 93.00 281 LEU A N 1
ATOM 2195 C CA . LEU A 1 281 ? 1.920 1.365 -11.628 1.00 93.00 281 LEU A CA 1
ATOM 2196 C C . LEU A 1 281 ? 3.103 1.107 -12.566 1.00 93.00 281 LEU A C 1
ATOM 2198 O O . LEU A 1 281 ? 3.314 1.873 -13.501 1.00 93.00 281 LEU A O 1
ATOM 2202 N N . VAL A 1 282 ? 3.847 0.018 -12.358 1.00 94.38 282 VAL A N 1
ATOM 2203 C CA . VAL A 1 282 ? 4.911 -0.422 -13.275 1.00 94.38 282 VAL A CA 1
ATOM 2204 C C . VAL A 1 282 ? 4.362 -0.646 -14.686 1.00 94.38 282 VAL A C 1
ATOM 2206 O O . VAL A 1 282 ? 4.979 -0.204 -15.651 1.00 94.38 282 VAL A O 1
ATOM 2209 N N . GLY A 1 283 ? 3.184 -1.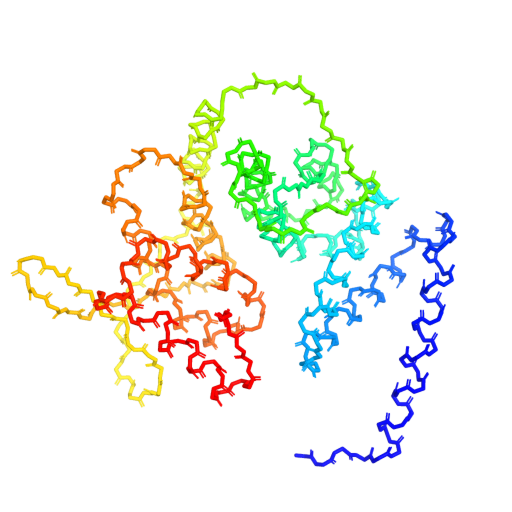264 -14.811 1.00 91.12 283 GLY A N 1
ATOM 2210 C CA . GLY A 1 283 ? 2.521 -1.481 -16.100 1.00 91.12 283 GLY A CA 1
ATOM 2211 C C . GLY A 1 283 ? 2.109 -0.196 -16.829 1.00 91.12 283 GLY A C 1
ATOM 2212 O O . GLY A 1 283 ? 1.922 -0.228 -18.038 1.00 91.12 283 GLY A O 1
ATOM 2213 N N . VAL A 1 284 ? 1.998 0.936 -16.125 1.00 89.62 284 VAL A N 1
ATOM 2214 C CA . VAL A 1 284 ? 1.780 2.259 -16.741 1.00 89.62 284 VAL A CA 1
ATOM 2215 C C . VAL A 1 284 ? 3.096 2.867 -17.244 1.00 89.62 284 VAL A C 1
ATOM 2217 O O . VAL A 1 284 ? 3.088 3.701 -18.145 1.00 89.62 284 VAL A O 1
ATOM 2220 N N . VAL A 1 285 ? 4.235 2.475 -16.663 1.00 91.56 285 VAL A N 1
ATOM 2221 C CA . VAL A 1 285 ? 5.562 2.995 -17.030 1.00 91.56 285 VAL A CA 1
ATOM 2222 C C . VAL A 1 285 ? 6.164 2.230 -18.207 1.00 91.56 285 VAL A C 1
ATOM 2224 O O . VAL A 1 285 ? 6.761 2.845 -19.089 1.00 91.56 285 VAL A O 1
ATOM 2227 N N . PHE A 1 286 ? 6.037 0.903 -18.225 1.00 92.19 286 PHE A N 1
ATOM 2228 C CA . PHE A 1 286 ? 6.576 0.066 -19.297 1.00 92.19 286 PHE A CA 1
ATOM 2229 C C . PHE A 1 286 ? 5.538 -0.180 -20.391 1.00 92.19 286 PHE A C 1
ATOM 2231 O O . PHE A 1 286 ? 4.374 -0.447 -20.105 1.00 92.19 286 PHE A O 1
ATOM 2238 N N . SER A 1 287 ? 5.970 -0.149 -21.654 1.00 87.75 287 SER A N 1
ATOM 2239 C CA . SER A 1 287 ? 5.135 -0.635 -22.756 1.00 87.75 287 SER A CA 1
ATOM 2240 C C . SER A 1 287 ? 4.942 -2.146 -22.624 1.00 87.75 287 SER A C 1
ATOM 2242 O O . SER A 1 287 ? 5.895 -2.858 -22.316 1.00 87.75 287 SER A O 1
ATOM 2244 N N . ALA A 1 288 ? 3.737 -2.651 -22.902 1.00 84.81 288 ALA A N 1
ATOM 2245 C CA . ALA A 1 288 ? 3.435 -4.083 -22.828 1.00 84.81 288 ALA A CA 1
ATOM 2246 C C . ALA A 1 288 ? 4.335 -4.938 -23.741 1.00 84.81 288 ALA A C 1
ATOM 2248 O O . ALA A 1 288 ? 4.636 -6.083 -23.408 1.00 84.81 288 ALA A O 1
ATOM 2249 N N . ASP A 1 289 ? 4.798 -4.361 -24.853 1.00 86.81 289 ASP A N 1
ATOM 2250 C CA . ASP A 1 289 ? 5.666 -5.030 -25.826 1.00 86.81 289 ASP A CA 1
ATOM 2251 C C . ASP A 1 289 ? 7.161 -4.937 -25.469 1.00 86.81 289 ASP A C 1
ATOM 2253 O O . ASP A 1 289 ? 7.995 -5.568 -26.122 1.00 86.81 289 ASP A O 1
ATOM 2257 N N . SER A 1 290 ? 7.528 -4.151 -24.448 1.00 91.06 290 SER A N 1
ATOM 2258 C CA . SER A 1 290 ? 8.922 -4.025 -24.017 1.00 91.06 290 SER A CA 1
ATOM 2259 C C . SER A 1 290 ? 9.371 -5.249 -23.217 1.00 91.06 290 SER A C 1
ATOM 2261 O O . SER A 1 290 ? 8.563 -5.982 -22.640 1.00 91.06 290 SER A O 1
ATOM 2263 N N . ILE A 1 291 ? 10.686 -5.480 -23.159 1.00 92.31 291 ILE A N 1
ATOM 2264 C CA . ILE A 1 291 ? 11.248 -6.601 -22.394 1.00 92.31 291 ILE A CA 1
ATOM 2265 C C . ILE A 1 291 ? 10.914 -6.485 -20.897 1.00 92.31 291 ILE A C 1
ATOM 2267 O O . ILE A 1 291 ? 10.584 -7.482 -20.254 1.00 92.31 291 ILE A O 1
ATOM 2271 N N . GLU A 1 292 ? 10.895 -5.257 -20.375 1.00 94.19 292 GLU A N 1
ATOM 2272 C CA . GLU A 1 292 ? 10.508 -4.933 -19.004 1.00 94.19 292 GLU A CA 1
ATOM 2273 C C . GLU A 1 292 ? 9.010 -5.184 -18.775 1.00 94.19 292 GLU A C 1
ATOM 2275 O O . GLU A 1 292 ? 8.623 -5.743 -17.746 1.00 94.19 292 GLU A O 1
ATOM 2280 N N . GLY A 1 293 ? 8.163 -4.816 -19.747 1.00 91.56 293 GLY A N 1
ATOM 2281 C CA . GLY A 1 293 ? 6.705 -4.974 -19.693 1.00 91.56 293 GLY A CA 1
ATOM 2282 C C . GLY A 1 293 ? 6.234 -6.429 -19.635 1.00 91.56 293 GLY A C 1
ATOM 2283 O O . GLY A 1 293 ? 5.168 -6.719 -19.086 1.00 91.56 293 GLY A O 1
ATOM 2284 N N . GLN A 1 294 ? 7.055 -7.374 -20.098 1.00 92.50 294 GLN A N 1
ATOM 2285 C CA . GLN A 1 294 ? 6.765 -8.805 -19.977 1.00 92.50 294 GLN A CA 1
ATOM 2286 C C . GLN A 1 294 ? 6.893 -9.325 -18.538 1.00 92.50 294 GLN A C 1
ATOM 2288 O O . GLN A 1 294 ? 6.279 -10.336 -18.186 1.00 92.50 294 GLN A O 1
ATOM 2293 N N . PHE A 1 295 ? 7.704 -8.686 -17.691 1.00 94.06 295 PHE A N 1
ATOM 2294 C CA . PHE A 1 295 ? 7.995 -9.203 -16.354 1.00 94.06 295 PHE A CA 1
ATOM 2295 C C . PHE A 1 295 ? 6.772 -9.226 -15.419 1.00 94.06 295 PHE A C 1
ATOM 2297 O O . PHE A 1 295 ? 6.515 -10.289 -14.846 1.00 94.06 295 PHE A O 1
ATOM 2304 N N . PRO A 1 296 ? 5.957 -8.155 -15.293 1.00 92.69 296 PRO A N 1
ATOM 2305 C CA . PRO A 1 296 ? 4.720 -8.200 -14.508 1.00 92.69 296 PRO A CA 1
ATOM 2306 C C . PRO A 1 296 ? 3.772 -9.336 -14.924 1.00 92.69 296 PRO A C 1
ATOM 2308 O O . PRO A 1 296 ? 3.179 -9.990 -14.065 1.00 92.69 296 PRO A O 1
ATOM 2311 N N . GLN A 1 297 ? 3.671 -9.630 -16.227 1.00 90.69 297 GLN A N 1
ATOM 2312 C CA . GLN A 1 297 ? 2.842 -10.726 -16.740 1.00 90.69 297 GLN A CA 1
ATOM 2313 C C . GLN A 1 297 ? 3.398 -12.100 -16.339 1.00 90.69 297 GLN A C 1
ATOM 2315 O O . GLN A 1 297 ? 2.658 -12.938 -15.816 1.00 90.69 297 GLN A O 1
ATOM 2320 N N . LYS A 1 298 ? 4.711 -12.316 -16.513 1.00 92.44 298 LYS A N 1
ATOM 2321 C CA . LYS A 1 298 ? 5.399 -13.544 -16.072 1.00 92.44 298 LYS A CA 1
ATOM 2322 C C . LYS A 1 298 ? 5.232 -13.756 -14.563 1.00 92.44 298 LYS A C 1
ATOM 2324 O O . LYS A 1 298 ? 4.959 -14.871 -14.122 1.00 92.44 298 LYS A O 1
ATOM 2329 N N . LEU A 1 299 ? 5.334 -12.686 -13.774 1.00 91.81 299 LEU A N 1
ATOM 2330 C CA . LEU A 1 299 ? 5.130 -12.723 -12.328 1.00 91.81 299 LEU A CA 1
ATOM 2331 C C . LEU A 1 299 ? 3.685 -13.063 -11.957 1.00 91.81 299 LEU A C 1
ATOM 2333 O O . LEU A 1 299 ? 3.469 -13.904 -11.088 1.00 91.81 299 LEU A O 1
ATOM 2337 N N . SER A 1 300 ? 2.695 -12.496 -12.649 1.00 89.31 300 SER A N 1
ATOM 2338 C CA . SER A 1 300 ? 1.291 -12.864 -12.434 1.00 89.31 300 SER A CA 1
ATOM 2339 C C . SER A 1 300 ? 1.037 -14.349 -12.695 1.00 89.31 300 SER A C 1
ATOM 2341 O O . SER A 1 300 ? 0.424 -15.033 -11.871 1.00 89.31 300 SER A O 1
ATOM 2343 N N . HIS A 1 301 ? 1.600 -14.882 -13.783 1.00 90.56 301 HIS A N 1
ATOM 2344 C CA . HIS A 1 301 ? 1.527 -16.306 -14.092 1.00 90.56 301 HIS A CA 1
ATOM 2345 C C . HIS A 1 301 ? 2.164 -17.174 -12.997 1.00 90.56 301 HIS A C 1
ATOM 2347 O O . HIS A 1 301 ? 1.552 -18.144 -12.544 1.00 90.56 301 HIS A O 1
ATOM 2353 N N . TYR A 1 302 ? 3.352 -16.793 -12.519 1.00 90.44 302 TYR A N 1
ATOM 2354 C CA . TYR A 1 302 ? 4.033 -17.470 -11.415 1.00 90.44 302 TYR A CA 1
ATOM 2355 C C . TYR A 1 302 ? 3.177 -17.509 -10.141 1.00 90.44 302 TYR A C 1
ATOM 2357 O O . TYR A 1 302 ? 3.028 -18.567 -9.526 1.00 90.44 302 TYR A O 1
ATOM 2365 N N . PHE A 1 303 ? 2.564 -16.381 -9.758 1.00 86.75 303 PHE A N 1
ATOM 2366 C CA . PHE A 1 303 ? 1.688 -16.320 -8.585 1.00 86.75 303 PHE A CA 1
ATOM 2367 C C . PHE A 1 303 ? 0.482 -17.250 -8.722 1.00 86.75 303 PHE A C 1
ATOM 2369 O O . PHE A 1 303 ? 0.157 -17.986 -7.786 1.00 86.75 303 PHE A O 1
ATOM 2376 N N . TYR A 1 304 ? -0.140 -17.280 -9.900 1.00 86.50 304 TYR A N 1
ATOM 2377 C CA . TYR A 1 304 ? -1.268 -18.166 -10.156 1.00 86.50 304 TYR A CA 1
ATOM 2378 C C . TYR A 1 304 ? -0.868 -19.645 -10.089 1.00 86.50 304 TYR A C 1
ATOM 2380 O O . TYR A 1 304 ? -1.571 -20.451 -9.478 1.00 86.50 304 TYR A O 1
ATOM 2388 N N . GLN A 1 305 ? 0.276 -20.019 -10.665 1.00 88.25 305 GLN A N 1
ATOM 2389 C CA . GLN A 1 305 ? 0.763 -21.399 -10.620 1.00 88.25 305 GLN A CA 1
ATOM 2390 C C . GLN A 1 305 ? 1.129 -21.842 -9.200 1.00 88.25 305 GLN A C 1
ATOM 2392 O O . GLN A 1 305 ? 0.7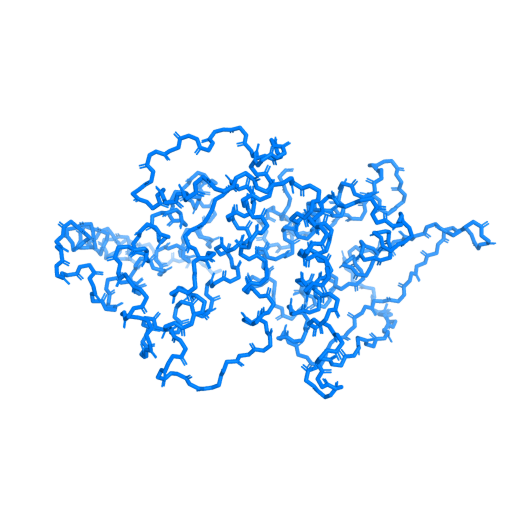22 -22.925 -8.773 1.00 88.25 305 GLN A O 1
ATOM 2397 N N . LYS A 1 306 ? 1.871 -21.005 -8.467 1.00 85.00 306 LYS A N 1
ATOM 2398 C CA . LYS A 1 306 ? 2.432 -21.355 -7.157 1.00 85.00 306 LYS A CA 1
ATOM 2399 C C . LYS A 1 306 ? 1.437 -21.206 -6.008 1.00 85.00 306 LYS A C 1
ATOM 2401 O O . LYS A 1 306 ? 1.416 -22.048 -5.115 1.00 85.00 306 LYS A O 1
ATOM 2406 N N . TYR A 1 307 ? 0.616 -20.157 -6.028 1.00 81.50 307 TYR A N 1
ATOM 2407 C CA . TYR A 1 307 ? -0.271 -19.792 -4.918 1.00 81.50 307 TYR A CA 1
ATOM 2408 C C . TYR A 1 307 ? -1.762 -19.877 -5.266 1.00 81.50 307 TYR A C 1
ATOM 2410 O O . TYR A 1 307 ? -2.587 -19.618 -4.397 1.00 81.50 307 TYR A O 1
ATOM 2418 N N . ARG A 1 308 ? -2.127 -20.242 -6.508 1.00 80.31 308 ARG A N 1
ATOM 2419 C CA . ARG A 1 308 ? -3.528 -20.290 -6.985 1.00 80.31 308 ARG A CA 1
ATOM 2420 C C . ARG A 1 308 ? -4.264 -18.958 -6.829 1.00 80.31 308 ARG A C 1
ATOM 2422 O O . ARG A 1 308 ? -5.475 -18.920 -6.646 1.00 80.31 308 ARG A O 1
ATOM 2429 N N . PHE A 1 309 ? -3.518 -17.865 -6.951 1.00 74.50 309 PHE A N 1
ATOM 2430 C CA . PHE A 1 309 ? -3.997 -16.505 -6.755 1.00 74.50 309 PHE A CA 1
ATOM 2431 C C . PHE A 1 309 ? -3.427 -15.581 -7.831 1.00 74.50 309 PHE A C 1
ATOM 2433 O O . PHE A 1 309 ? -2.234 -15.635 -8.121 1.00 74.50 309 PHE A O 1
ATOM 2440 N N . SER A 1 310 ? -4.268 -14.722 -8.413 1.00 78.88 310 SER A N 1
ATOM 2441 C CA . SER A 1 310 ? -3.838 -13.753 -9.429 1.00 78.88 310 SER A CA 1
ATOM 2442 C C . SER A 1 310 ? -3.409 -12.440 -8.780 1.00 78.88 310 SER A C 1
ATOM 2444 O O . SER A 1 310 ? -4.208 -11.794 -8.095 1.00 78.88 310 SER A O 1
ATOM 2446 N N . ILE A 1 311 ? -2.158 -12.018 -8.988 1.00 78.56 311 ILE A N 1
ATOM 2447 C CA . ILE A 1 311 ? -1.652 -10.760 -8.414 1.00 78.56 311 ILE A CA 1
ATOM 2448 C C . ILE A 1 311 ? -1.994 -9.537 -9.269 1.00 78.56 311 ILE A C 1
ATOM 2450 O O . ILE A 1 311 ? -2.193 -8.456 -8.721 1.00 78.56 311 ILE A O 1
ATOM 2454 N N . LEU A 1 312 ? -2.148 -9.725 -10.579 1.00 79.50 312 LEU A N 1
ATOM 2455 C CA . LEU A 1 312 ? -2.688 -8.742 -11.517 1.00 79.50 312 LEU A CA 1
ATOM 2456 C C . LEU A 1 312 ? -4.037 -9.236 -12.053 1.00 79.50 312 LEU A C 1
ATOM 2458 O O . LEU A 1 312 ? -4.310 -10.438 -12.011 1.00 79.50 312 LEU A O 1
ATOM 2462 N N . ASP A 1 313 ? -4.892 -8.303 -12.465 1.00 64.25 313 ASP A N 1
ATOM 2463 C CA . ASP A 1 313 ? -6.212 -8.595 -13.038 1.00 64.25 313 ASP A CA 1
ATOM 2464 C C . ASP A 1 313 ? -6.122 -8.853 -14.542 1.00 64.25 313 ASP A C 1
ATOM 2466 O O . ASP A 1 313 ? -5.289 -8.183 -15.196 1.00 64.25 313 ASP A O 1
#

Sequence (313 aa):
MSCDPKSTHAGLVRYTCALRLAGAAICDAERRLRDDVFVAITLFGMIEMYEGGSKDALVKHQQGGLDLLCLRTPSNHCKGMGHSIYADLRLSWILSAISNGRTFLASDDWKTIPWTEASPRSNLHSLLDIAADIPGLWRQMGCTSPGSESASPCTSLDEYEYNAEDQATQIVHRLQEWKKSQPFDALPEPTEALFTVMDDFPVFEMHDSASGAHRPRDLVYPNVDVCAATISYWAFYLAVPTGASLTWRYQYACNICRSMRFCVQNFPFALTCLVRFALKLVGVVFSADSIEGQFPQKLSHYFYQKYRFSILD